Protein AF-A0A4R1W7J1-F1 (afdb_monomer_lite)

Radius of gyration: 19.04 Å; chains: 1; bounding box: 41×44×56 Å

pLDDT: mean 85.17, std 14.75, range [28.42, 97.88]

Secondary structure (DSSP, 8-state):
-------BTT----TT-TT-SS-TTSS-SEEESSHHHHHHT-EEE-HHHHHHHHHTTSPSEEEE-----GGGGGTEEEEEEEETTS-EEEEEEE-S-TTSTT---EEEEEE--TT--EEEEEEEEE--TTGGG---GGGEEETTBEE-TTS-EES---PEEEE-BTTEEEEEE-TT-EEEEEEE-

Structure (mmCIF, N/CA/C/O backbone):
data_AF-A0A4R1W7J1-F1
#
_entry.id   AF-A0A4R1W7J1-F1
#
loop_
_atom_site.group_PDB
_atom_site.id
_atom_site.type_symbol
_atom_site.label_atom_id
_atom_site.label_alt_id
_atom_site.label_comp_id
_atom_site.label_asym_id
_atom_site.label_entity_id
_atom_site.label_seq_id
_atom_site.pdbx_PDB_ins_code
_atom_site.Cartn_x
_atom_site.Cartn_y
_atom_site.Cartn_z
_atom_site.occupancy
_atom_site.B_iso_or_equiv
_atom_site.auth_seq_id
_atom_site.auth_comp_id
_atom_site.auth_asym_id
_atom_site.auth_atom_id
_atom_site.pdbx_PDB_model_num
ATOM 1 N N . MET A 1 1 ? 9.591 -24.944 -33.236 1.00 33.12 1 MET A N 1
ATOM 2 C CA . MET A 1 1 ? 10.006 -24.845 -31.822 1.00 33.12 1 MET A CA 1
ATOM 3 C C . MET A 1 1 ? 9.828 -23.388 -31.426 1.00 33.12 1 MET A C 1
ATOM 5 O O . MET A 1 1 ? 10.540 -22.550 -31.957 1.00 33.12 1 MET A O 1
ATOM 9 N N . VAL A 1 2 ? 8.791 -23.061 -30.651 1.00 28.42 2 VAL A N 1
ATOM 10 C CA . VAL A 1 2 ? 8.511 -21.673 -30.246 1.00 28.42 2 VAL A CA 1
ATOM 11 C C . VAL A 1 2 ? 9.309 -21.419 -28.974 1.00 28.42 2 VAL A C 1
ATOM 13 O O . VAL A 1 2 ? 8.970 -21.952 -27.922 1.00 28.42 2 VAL A O 1
ATOM 16 N N . ALA A 1 3 ? 10.410 -20.681 -29.089 1.00 37.97 3 ALA A N 1
ATOM 17 C CA . ALA A 1 3 ? 11.140 -20.209 -27.923 1.00 37.97 3 ALA A CA 1
ATOM 18 C C . ALA A 1 3 ? 10.264 -19.167 -27.219 1.00 37.97 3 ALA A C 1
ATOM 20 O O . ALA A 1 3 ? 9.955 -18.123 -27.796 1.00 37.97 3 ALA A O 1
ATOM 21 N N . ALA A 1 4 ? 9.816 -19.471 -26.003 1.00 38.12 4 ALA A N 1
ATOM 22 C CA . ALA A 1 4 ? 9.136 -18.499 -25.165 1.00 38.12 4 ALA A CA 1
ATOM 23 C C . ALA A 1 4 ? 10.149 -17.406 -24.797 1.00 38.12 4 ALA A C 1
ATOM 25 O O . ALA A 1 4 ? 11.046 -17.632 -23.990 1.00 38.12 4 ALA A O 1
ATOM 26 N N . ARG A 1 5 ? 10.042 -16.238 -25.435 1.00 44.94 5 ARG A N 1
ATOM 27 C CA . ARG A 1 5 ? 10.722 -15.023 -24.982 1.00 44.94 5 ARG A CA 1
ATOM 28 C C . ARG A 1 5 ? 9.901 -14.461 -23.826 1.00 44.94 5 ARG A C 1
ATOM 30 O O . ARG A 1 5 ? 8.733 -14.125 -24.001 1.00 44.94 5 ARG A O 1
ATOM 37 N N . THR A 1 6 ? 10.470 -14.471 -22.631 1.00 51.00 6 THR A N 1
ATOM 38 C CA . THR A 1 6 ? 9.838 -13.995 -21.390 1.00 51.00 6 THR A CA 1
ATOM 39 C C . THR A 1 6 ? 10.173 -12.516 -21.160 1.00 51.00 6 THR A C 1
ATOM 41 O O . THR A 1 6 ? 11.067 -11.978 -21.805 1.00 51.00 6 THR A O 1
ATOM 44 N N . ALA A 1 7 ? 9.409 -11.832 -20.304 1.00 58.56 7 ALA A N 1
ATOM 45 C CA . ALA A 1 7 ? 9.358 -10.369 -20.242 1.00 58.56 7 ALA A CA 1
ATOM 46 C C . ALA A 1 7 ? 10.660 -9.709 -19.737 1.00 58.56 7 ALA A C 1
ATOM 48 O O . ALA A 1 7 ? 11.022 -9.823 -18.563 1.00 58.56 7 ALA A O 1
ATOM 49 N N . ILE A 1 8 ? 11.320 -8.971 -20.630 1.00 67.94 8 ILE A N 1
ATOM 50 C CA . ILE A 1 8 ? 12.355 -7.985 -20.305 1.00 67.94 8 ILE A CA 1
ATOM 51 C C . ILE A 1 8 ? 11.660 -6.706 -19.810 1.00 67.94 8 ILE A C 1
ATOM 53 O O . ILE A 1 8 ? 10.653 -6.287 -20.389 1.00 67.94 8 ILE A O 1
ATOM 57 N N . CYS A 1 9 ? 12.161 -6.094 -18.735 1.00 68.44 9 CYS A N 1
ATOM 58 C CA . CYS A 1 9 ? 11.608 -4.872 -18.158 1.00 68.44 9 CYS A CA 1
ATOM 59 C C . CYS A 1 9 ? 11.551 -3.770 -19.227 1.00 68.44 9 CYS A C 1
ATOM 61 O O . CYS A 1 9 ? 12.561 -3.438 -19.840 1.00 68.44 9 CYS A O 1
ATOM 63 N N . GLY A 1 10 ? 10.367 -3.207 -19.465 1.00 59.59 10 GLY A N 1
ATOM 64 C CA . GLY A 1 10 ? 10.199 -2.114 -20.423 1.00 59.59 10 GLY A CA 1
ATOM 65 C C . GLY A 1 10 ? 10.208 -2.503 -21.909 1.00 59.59 10 GL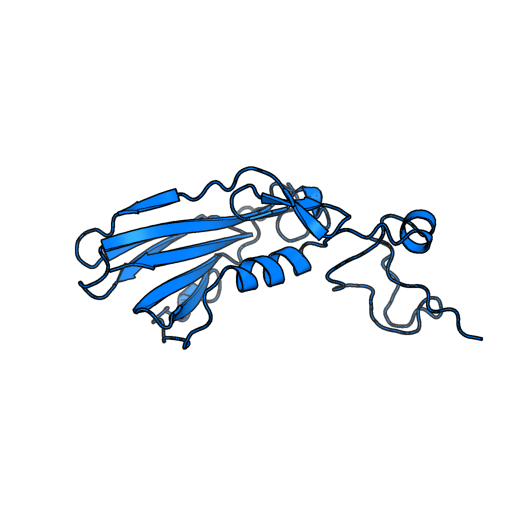Y A C 1
ATOM 66 O O . GLY A 1 10 ? 10.020 -1.616 -22.741 1.00 59.59 10 GLY A O 1
ATOM 67 N N . ASP A 1 11 ? 10.359 -3.785 -22.286 1.00 63.09 11 ASP A N 1
ATOM 68 C CA . ASP A 1 11 ? 10.141 -4.208 -23.684 1.00 63.09 11 ASP A CA 1
ATOM 69 C C . ASP A 1 11 ? 8.642 -4.359 -23.976 1.00 63.09 11 ASP A C 1
ATOM 71 O O . ASP A 1 11 ? 8.064 -5.450 -24.073 1.00 63.09 11 ASP A O 1
ATOM 75 N N . PHE A 1 12 ? 7.996 -3.201 -24.086 1.00 59.44 12 PHE A N 1
ATOM 76 C CA . PHE A 1 12 ? 6.589 -3.076 -24.414 1.00 59.44 12 PHE A CA 1
ATOM 77 C C . PHE A 1 12 ? 6.383 -3.364 -25.898 1.00 59.44 12 PHE A C 1
ATOM 79 O O . PHE A 1 12 ? 6.679 -2.553 -26.776 1.00 59.44 12 PHE A O 1
ATOM 86 N N . LYS A 1 13 ? 5.835 -4.538 -26.187 1.00 56.53 13 LYS A N 1
ATOM 87 C CA . LYS A 1 13 ? 5.392 -4.905 -27.530 1.00 56.53 13 LYS A CA 1
ATOM 88 C C . LYS A 1 13 ? 3.864 -5.006 -27.559 1.00 56.53 13 LYS A C 1
ATOM 90 O O . LYS A 1 13 ? 3.299 -5.561 -26.608 1.00 56.53 13 LYS A O 1
ATOM 95 N N . PRO A 1 14 ? 3.211 -4.561 -28.651 1.00 55.75 14 PRO A N 1
ATOM 96 C CA . PRO A 1 14 ? 1.771 -4.701 -28.853 1.00 55.75 14 PRO A CA 1
ATOM 97 C C . PRO A 1 14 ? 1.254 -6.112 -28.547 1.00 55.75 14 PRO A C 1
ATOM 99 O O . PRO A 1 14 ? 1.976 -7.101 -28.718 1.00 55.75 14 PRO A O 1
ATOM 102 N N . ARG A 1 15 ? -0.001 -6.216 -28.089 1.00 54.97 15 ARG A N 1
ATOM 103 C CA . ARG A 1 15 ? -0.645 -7.487 -27.692 1.00 54.97 15 ARG A CA 1
ATOM 104 C C . ARG A 1 15 ? -0.592 -8.559 -28.788 1.00 54.97 15 ARG A C 1
ATOM 106 O O . ARG A 1 15 ? -0.547 -9.742 -28.479 1.00 54.97 15 ARG A O 1
ATOM 113 N N . ASP A 1 16 ? -0.612 -8.133 -30.038 1.00 65.06 16 ASP A N 1
ATOM 114 C CA . ASP A 1 16 ? -0.585 -8.931 -31.261 1.00 65.06 16 ASP A CA 1
ATOM 115 C C . ASP A 1 16 ? 0.826 -9.126 -31.841 1.00 65.06 16 ASP A C 1
ATOM 117 O O . ASP A 1 16 ? 0.979 -9.753 -32.887 1.00 65.06 16 ASP A O 1
ATOM 121 N N . SER A 1 17 ? 1.872 -8.623 -31.174 1.00 62.47 17 SER A N 1
ATOM 122 C CA . SER A 1 17 ? 3.245 -8.775 -31.656 1.00 62.47 17 SER A CA 1
ATOM 123 C C . SER A 1 17 ? 3.634 -10.259 -31.738 1.00 62.47 17 SER A C 1
ATOM 125 O O . SER A 1 17 ? 3.605 -10.955 -30.713 1.00 62.47 17 SER A O 1
ATOM 127 N N . PRO A 1 18 ? 4.091 -10.729 -32.917 1.00 66.94 18 PRO A N 1
ATOM 128 C CA . PRO A 1 18 ? 4.502 -12.116 -33.128 1.00 66.94 18 PRO A CA 1
ATOM 129 C C . PRO A 1 18 ? 5.742 -12.496 -32.304 1.00 66.94 18 PRO A C 1
ATOM 131 O O . PRO A 1 18 ? 6.015 -13.680 -32.116 1.00 66.94 18 PRO A O 1
ATOM 134 N N . ASP A 1 19 ? 6.469 -11.507 -31.775 1.00 58.50 19 ASP A N 1
ATOM 135 C CA . ASP A 1 19 ? 7.707 -11.710 -31.022 1.00 58.50 19 ASP A CA 1
ATOM 136 C C . ASP A 1 19 ? 7.471 -12.290 -29.620 1.00 58.50 19 ASP A C 1
ATOM 138 O O . ASP A 1 19 ? 8.406 -12.799 -29.005 1.00 58.50 19 ASP A O 1
ATOM 142 N N . TYR A 1 20 ? 6.244 -12.206 -29.085 1.00 59.66 20 TYR A N 1
ATOM 143 C CA . TYR A 1 20 ? 5.880 -12.885 -27.838 1.00 59.66 20 TYR A CA 1
ATOM 144 C C . TYR A 1 20 ? 4.406 -13.341 -27.861 1.00 59.66 20 TYR A C 1
ATOM 146 O O . TYR A 1 20 ? 3.496 -12.533 -27.673 1.00 59.66 20 TYR A O 1
ATOM 154 N N . PRO A 1 21 ? 4.159 -14.647 -28.042 1.00 49.62 21 PRO A N 1
ATOM 155 C CA . PRO A 1 21 ? 2.819 -15.200 -28.232 1.00 49.62 21 PRO A CA 1
ATOM 156 C C . PRO A 1 21 ? 1.989 -15.342 -26.941 1.00 49.62 21 PRO A C 1
ATOM 158 O O . PRO A 1 21 ? 0.865 -15.835 -27.001 1.00 49.62 21 PRO A O 1
ATOM 161 N N . ILE A 1 22 ? 2.510 -14.944 -25.770 1.00 45.62 22 ILE A N 1
ATOM 162 C CA . ILE A 1 22 ? 1.815 -15.066 -24.477 1.00 45.62 22 ILE A CA 1
ATOM 163 C C . ILE A 1 22 ? 2.052 -13.799 -23.636 1.00 45.62 22 ILE A C 1
ATOM 165 O O . ILE A 1 22 ? 3.167 -13.293 -23.525 1.00 45.62 22 ILE A O 1
ATOM 169 N N . SER A 1 23 ? 0.965 -13.284 -23.068 1.00 43.84 23 SER A N 1
ATOM 170 C CA . SER A 1 23 ? 0.699 -11.949 -22.513 1.00 43.84 23 SER A CA 1
ATOM 171 C C . SER A 1 23 ? 1.483 -11.514 -21.257 1.00 43.84 23 SER A C 1
ATOM 173 O O . SER A 1 23 ? 0.933 -10.812 -20.411 1.00 43.84 23 SER A O 1
ATOM 175 N N . TYR A 1 24 ? 2.758 -11.870 -21.106 1.00 48.84 24 TYR A N 1
ATOM 176 C CA . TYR A 1 24 ? 3.552 -11.529 -19.909 1.00 48.84 24 TYR A CA 1
ATOM 177 C C . TYR A 1 24 ? 3.991 -10.051 -19.815 1.00 48.84 24 TYR A C 1
ATOM 179 O O . TYR A 1 24 ? 4.732 -9.688 -18.907 1.00 48.84 24 TYR A O 1
ATOM 187 N N . ARG A 1 25 ? 3.567 -9.182 -20.741 1.00 50.66 25 ARG A N 1
ATOM 188 C CA . ARG A 1 25 ? 4.320 -7.958 -21.066 1.00 50.66 25 ARG A CA 1
ATOM 189 C C . ARG A 1 25 ? 3.969 -6.672 -20.317 1.00 50.66 25 ARG A C 1
ATOM 191 O O . ARG A 1 25 ? 4.745 -5.733 -20.393 1.00 50.66 25 ARG A O 1
ATOM 198 N N . TYR A 1 26 ? 2.841 -6.603 -19.616 1.00 55.56 26 TYR A N 1
ATOM 199 C CA . TYR A 1 26 ? 2.413 -5.343 -18.980 1.00 55.56 26 TYR A CA 1
ATOM 200 C C . TYR A 1 26 ? 2.273 -5.430 -17.457 1.00 55.56 26 TYR A C 1
ATOM 202 O O . TYR A 1 26 ? 2.386 -4.420 -16.776 1.00 55.56 26 TYR A O 1
ATOM 210 N N . TYR A 1 27 ? 2.070 -6.636 -16.920 1.00 66.88 27 TYR A N 1
ATOM 211 C CA . TYR A 1 27 ? 1.720 -6.855 -15.512 1.00 66.88 27 TYR A CA 1
ATOM 212 C C . TYR A 1 27 ? 2.448 -8.071 -14.922 1.00 66.88 27 TYR A C 1
ATOM 214 O O . TYR A 1 27 ? 1.914 -8.782 -14.076 1.00 66.88 27 TYR A O 1
ATOM 222 N N . GLY A 1 28 ? 3.655 -8.376 -15.404 1.00 76.19 28 GLY A N 1
ATOM 223 C CA . GLY A 1 28 ? 4.497 -9.376 -14.751 1.00 76.19 28 GLY A CA 1
ATOM 224 C C . GLY A 1 28 ? 4.934 -8.855 -13.385 1.00 76.19 28 GLY A C 1
ATOM 225 O O . GLY A 1 28 ? 5.438 -7.741 -13.302 1.00 76.19 28 GLY A O 1
ATOM 226 N N . ALA A 1 29 ? 4.762 -9.637 -12.317 1.00 83.19 29 ALA A N 1
ATOM 227 C CA . ALA A 1 29 ? 5.273 -9.272 -10.991 1.00 83.19 29 ALA A CA 1
ATOM 228 C C . ALA A 1 29 ? 6.816 -9.213 -10.965 1.00 83.19 29 ALA A C 1
ATOM 230 O O . ALA A 1 29 ? 7.409 -8.499 -10.164 1.00 83.19 29 ALA A O 1
ATOM 231 N N . PHE A 1 30 ? 7.469 -9.928 -11.880 1.00 83.75 30 PHE A N 1
ATOM 232 C CA . PHE A 1 30 ? 8.915 -9.923 -12.038 1.00 83.75 30 PHE A CA 1
ATOM 233 C C . PHE A 1 30 ? 9.295 -9.762 -13.509 1.00 83.75 30 PHE A C 1
ATOM 235 O O . PHE A 1 30 ? 8.575 -10.246 -14.387 1.00 83.75 30 PHE A O 1
ATOM 242 N N . CYS A 1 31 ? 10.433 -9.126 -13.770 1.00 80.56 31 CYS A N 1
ATOM 243 C CA . CYS A 1 31 ? 11.037 -9.010 -15.099 1.00 80.56 31 CYS A CA 1
ATOM 244 C C . CYS A 1 31 ? 12.566 -9.050 -15.003 1.00 80.56 31 CYS A C 1
ATOM 246 O O . CYS A 1 31 ? 13.124 -8.809 -13.937 1.00 80.56 31 CYS A O 1
ATOM 248 N N . ALA A 1 32 ? 13.247 -9.372 -16.101 1.00 79.62 32 ALA A N 1
ATOM 249 C CA . ALA A 1 32 ? 14.705 -9.247 -16.200 1.00 79.62 32 ALA A CA 1
ATOM 250 C C . ALA A 1 32 ? 15.077 -7.913 -16.860 1.00 79.62 32 ALA A C 1
ATOM 252 O O . ALA A 1 32 ? 14.352 -7.459 -17.740 1.00 79.62 32 ALA A O 1
ATOM 253 N N . ALA A 1 33 ? 16.207 -7.301 -16.497 1.00 77.19 33 ALA A N 1
ATOM 254 C CA . ALA A 1 33 ? 16.635 -6.035 -17.109 1.00 77.19 33 ALA A CA 1
ATOM 255 C C . ALA A 1 33 ? 16.937 -6.167 -18.616 1.00 77.19 33 ALA A C 1
ATOM 257 O O . ALA A 1 33 ? 16.663 -5.254 -19.390 1.00 77.19 33 ALA A O 1
ATOM 258 N N . ASP A 1 34 ? 17.471 -7.316 -19.030 1.00 76.94 34 ASP A N 1
ATOM 259 C CA . ASP A 1 34 ? 17.757 -7.674 -20.416 1.00 76.94 34 ASP A CA 1
ATOM 260 C C . ASP A 1 34 ? 17.736 -9.206 -20.602 1.00 76.94 34 ASP A C 1
ATOM 262 O O . ASP A 1 34 ? 17.474 -9.968 -19.665 1.00 76.94 34 ASP A O 1
ATOM 266 N N . GLN A 1 35 ? 18.006 -9.672 -21.826 1.00 77.88 35 GLN A N 1
ATOM 267 C CA . GLN A 1 35 ? 18.040 -11.102 -22.146 1.00 77.88 35 GLN A CA 1
ATOM 268 C C . GLN A 1 35 ? 19.167 -11.846 -21.408 1.00 77.88 35 GLN A C 1
ATOM 270 O O . GLN A 1 35 ? 18.982 -12.995 -21.023 1.00 77.88 35 GLN A O 1
ATOM 275 N N . ALA A 1 36 ? 20.321 -11.214 -21.181 1.00 82.31 36 ALA A N 1
ATOM 276 C CA . ALA A 1 36 ? 21.446 -11.865 -20.514 1.00 82.31 36 ALA A CA 1
ATOM 277 C C . ALA A 1 36 ? 21.175 -12.069 -19.014 1.00 82.31 36 ALA A C 1
ATOM 279 O O . ALA A 1 36 ? 21.542 -13.106 -18.459 1.00 82.31 36 ALA A O 1
ATOM 280 N N . ALA A 1 37 ? 20.517 -11.105 -18.365 1.00 78.69 37 ALA A N 1
ATOM 281 C CA . ALA A 1 37 ? 19.990 -11.230 -17.010 1.00 78.69 37 ALA A CA 1
ATOM 282 C C . ALA A 1 37 ? 18.907 -12.316 -16.950 1.00 78.69 37 ALA A C 1
ATOM 284 O O . ALA A 1 37 ? 18.927 -13.164 -16.059 1.00 78.69 37 ALA A O 1
ATOM 285 N N . PHE A 1 38 ? 18.014 -12.359 -17.944 1.00 77.56 38 PHE A N 1
ATOM 286 C CA . PHE A 1 38 ? 16.996 -13.404 -18.038 1.00 77.56 38 PHE A CA 1
ATOM 287 C C . PHE A 1 38 ? 17.612 -14.807 -18.120 1.00 77.56 38 PHE A C 1
ATOM 289 O O . PHE A 1 38 ? 17.226 -15.688 -17.354 1.00 77.56 38 PHE A O 1
ATOM 296 N N . ASP A 1 39 ? 18.598 -15.003 -18.997 1.00 80.44 39 ASP A N 1
ATOM 297 C CA . ASP A 1 39 ? 19.262 -16.296 -19.197 1.00 80.44 39 ASP A CA 1
ATOM 298 C C . ASP A 1 39 ? 19.981 -16.787 -17.923 1.00 80.44 39 ASP A C 1
ATOM 300 O O . ASP A 1 39 ? 20.173 -17.989 -17.738 1.00 80.44 39 ASP A O 1
ATOM 304 N N . LYS A 1 40 ? 20.346 -15.865 -17.021 1.00 83.75 40 LYS A N 1
ATOM 305 C CA . LYS A 1 40 ? 20.925 -16.155 -15.698 1.00 83.75 40 LYS A CA 1
ATOM 306 C C . LYS A 1 40 ? 19.889 -16.311 -14.581 1.00 83.75 40 LYS A C 1
ATOM 308 O O . LYS A 1 40 ? 20.248 -16.751 -13.493 1.00 83.75 40 LYS A O 1
ATOM 313 N N . GLY A 1 41 ? 18.623 -15.975 -14.833 1.00 77.12 41 GLY A N 1
ATOM 314 C CA . GLY A 1 41 ? 17.574 -15.926 -13.812 1.00 77.12 41 GLY A CA 1
ATOM 315 C C . GLY A 1 41 ? 17.636 -14.691 -12.906 1.00 77.12 41 GLY A C 1
ATOM 316 O O . GLY A 1 41 ? 16.997 -14.682 -11.854 1.00 77.12 41 GLY A O 1
ATOM 317 N N . ASP A 1 42 ? 18.367 -13.649 -13.309 1.00 82.44 42 ASP A N 1
ATOM 318 C CA . ASP A 1 42 ? 18.489 -12.376 -12.593 1.00 82.44 42 ASP A CA 1
ATOM 319 C C . ASP A 1 42 ? 17.230 -11.523 -12.830 1.00 82.44 42 ASP A C 1
ATOM 321 O O . ASP A 1 42 ? 17.205 -10.577 -13.622 1.00 82.44 42 ASP A O 1
ATOM 325 N N . LEU A 1 43 ? 16.138 -11.913 -12.174 1.00 81.81 43 LEU A N 1
ATOM 326 C CA . LEU A 1 43 ? 14.859 -11.206 -12.221 1.00 81.81 43 LEU A CA 1
ATOM 327 C C . LEU A 1 43 ? 14.851 -10.030 -11.243 1.00 81.81 43 LEU A C 1
ATOM 329 O O . LEU A 1 43 ? 15.737 -9.882 -10.423 1.00 81.81 43 LEU A O 1
ATOM 333 N N . SER A 1 44 ? 13.869 -9.147 -11.329 1.00 82.69 44 SER A N 1
ATOM 334 C CA . SER A 1 44 ? 13.649 -8.033 -10.406 1.00 82.69 44 SER A CA 1
ATOM 335 C C . SER A 1 44 ? 12.158 -7.806 -10.241 1.00 82.69 44 SER A C 1
ATOM 337 O O . SER A 1 44 ? 11.379 -8.066 -11.160 1.00 82.69 44 SER A O 1
ATOM 339 N N . ALA A 1 45 ? 11.750 -7.363 -9.054 1.00 87.56 45 ALA A N 1
ATOM 340 C CA . ALA A 1 45 ? 10.360 -7.030 -8.780 1.00 87.56 45 ALA A CA 1
ATOM 341 C C . ALA A 1 45 ? 9.911 -5.833 -9.627 1.00 87.56 45 ALA A C 1
ATOM 343 O O . ALA A 1 45 ? 10.656 -4.871 -9.786 1.00 87.56 45 ALA A O 1
ATOM 344 N N . THR A 1 46 ? 8.680 -5.878 -10.130 1.00 86.06 46 THR A N 1
ATOM 345 C CA . THR A 1 46 ? 7.990 -4.723 -10.726 1.00 86.06 46 THR A CA 1
ATOM 346 C C . THR A 1 46 ? 7.089 -4.051 -9.683 1.00 86.06 46 THR A C 1
ATOM 348 O O . THR A 1 46 ? 6.838 -4.653 -8.630 1.00 86.06 46 THR A O 1
ATOM 351 N N . PRO A 1 47 ? 6.524 -2.853 -9.947 1.00 87.19 47 PRO A N 1
ATOM 352 C CA . PRO A 1 47 ? 5.596 -2.210 -9.012 1.00 87.19 47 PRO A CA 1
ATOM 353 C C . PRO A 1 47 ? 4.422 -3.112 -8.590 1.00 87.19 47 PRO A C 1
ATOM 355 O O . PRO A 1 47 ? 4.012 -3.096 -7.430 1.00 87.19 47 PRO A O 1
ATOM 358 N N . LEU A 1 48 ? 3.937 -3.987 -9.483 1.00 87.44 48 LEU A N 1
ATOM 359 C CA . LEU A 1 48 ? 2.869 -4.937 -9.157 1.00 87.44 48 LEU A CA 1
ATOM 360 C C . LEU A 1 48 ? 3.255 -5.897 -8.020 1.00 87.44 48 LEU A C 1
ATOM 362 O O . LEU A 1 48 ? 2.420 -6.211 -7.168 1.00 87.44 48 LEU A O 1
ATOM 366 N N . TYR A 1 49 ? 4.505 -6.370 -7.986 1.00 90.31 49 TYR A N 1
ATOM 367 C CA . TYR A 1 49 ? 4.945 -7.277 -6.927 1.00 90.31 49 TYR A CA 1
ATOM 368 C C . TYR A 1 49 ? 4.889 -6.624 -5.554 1.00 90.31 49 TYR A C 1
ATOM 370 O O . TYR A 1 49 ? 4.523 -7.290 -4.592 1.00 90.31 49 TYR A O 1
ATOM 378 N N . TYR A 1 50 ? 5.185 -5.328 -5.456 1.00 93.00 50 TYR A N 1
ATOM 379 C CA . TYR A 1 50 ? 5.094 -4.615 -4.187 1.00 93.00 50 TYR A CA 1
ATOM 380 C C . TYR A 1 50 ? 3.662 -4.567 -3.650 1.00 93.00 50 TYR A C 1
ATOM 382 O O . TYR A 1 50 ? 3.475 -4.739 -2.450 1.00 93.00 50 TYR A O 1
ATOM 390 N N . GLY A 1 51 ? 2.647 -4.448 -4.515 1.00 92.81 51 GLY A N 1
ATOM 391 C CA . GLY A 1 51 ? 1.243 -4.575 -4.104 1.00 92.81 51 GLY A CA 1
ATOM 392 C C . GLY A 1 51 ? 0.913 -5.967 -3.548 1.00 92.81 51 GLY A C 1
ATOM 393 O O . GLY A 1 51 ? 0.329 -6.093 -2.471 1.00 92.81 51 GLY A O 1
ATOM 394 N N . ILE A 1 52 ? 1.356 -7.029 -4.232 1.00 92.81 52 ILE A N 1
ATOM 395 C CA . ILE A 1 52 ? 1.194 -8.423 -3.766 1.00 92.81 52 ILE A CA 1
ATOM 396 C C . ILE A 1 52 ? 1.938 -8.648 -2.444 1.00 92.81 52 ILE A C 1
ATOM 398 O O . ILE A 1 52 ? 1.457 -9.336 -1.540 1.00 92.81 52 ILE A O 1
ATOM 402 N N . TRP A 1 53 ? 3.137 -8.090 -2.331 1.00 92.62 53 TRP A N 1
ATOM 403 C CA . TRP A 1 53 ? 3.991 -8.250 -1.170 1.00 92.62 53 TRP A CA 1
ATOM 404 C C . TRP A 1 53 ? 3.475 -7.474 0.047 1.00 92.62 53 TRP A C 1
ATOM 406 O O . TRP A 1 53 ? 3.494 -8.026 1.149 1.00 92.62 53 TRP A O 1
ATOM 416 N N . ALA A 1 54 ? 2.934 -6.269 -0.152 1.00 94.69 54 ALA A N 1
ATOM 417 C CA . ALA A 1 54 ? 2.210 -5.518 0.869 1.00 94.69 54 ALA A CA 1
ATOM 418 C C . ALA A 1 54 ? 0.998 -6.311 1.367 1.00 94.69 54 ALA A C 1
ATOM 420 O O . ALA A 1 54 ? 0.867 -6.528 2.567 1.00 94.69 54 ALA A O 1
ATOM 421 N N . PHE A 1 55 ? 0.184 -6.866 0.460 1.00 94.38 55 PHE A N 1
ATOM 422 C CA . PHE A 1 55 ? -0.930 -7.741 0.842 1.00 94.38 55 PHE A CA 1
ATOM 423 C C . PHE A 1 55 ? -0.473 -8.943 1.686 1.00 94.38 55 PHE A C 1
ATOM 425 O O . PHE A 1 55 ? -1.136 -9.312 2.650 1.00 94.38 55 PHE A O 1
ATOM 432 N N . ARG A 1 56 ? 0.701 -9.519 1.393 1.00 93.12 56 ARG A N 1
ATOM 433 C CA . ARG A 1 56 ? 1.290 -10.599 2.206 1.00 93.12 56 ARG A CA 1
ATOM 434 C C . ARG A 1 56 ? 1.744 -10.182 3.607 1.00 93.12 56 ARG A C 1
ATOM 436 O O . ARG A 1 56 ? 2.004 -11.074 4.409 1.00 93.12 56 ARG A O 1
ATOM 443 N N . GLN A 1 57 ? 1.863 -8.887 3.897 1.00 91.56 57 GLN A N 1
ATOM 444 C CA . GLN A 1 57 ? 2.146 -8.410 5.255 1.00 91.56 57 GLN A CA 1
ATOM 445 C C . GLN A 1 57 ? 0.893 -8.377 6.138 1.00 91.56 57 GLN A C 1
ATOM 447 O O . GLN A 1 57 ? 1.015 -8.236 7.352 1.00 91.56 57 GLN A O 1
ATOM 452 N N . ILE A 1 58 ? -0.297 -8.495 5.546 1.00 93.56 58 ILE A N 1
ATOM 453 C CA . ILE A 1 58 ? -1.570 -8.486 6.264 1.00 93.56 58 ILE A CA 1
ATOM 454 C C . ILE A 1 58 ? -1.824 -9.885 6.828 1.00 93.56 58 ILE A C 1
ATOM 456 O O . ILE A 1 58 ? -1.678 -10.889 6.122 1.00 93.56 58 ILE A O 1
ATOM 460 N N . GLU A 1 59 ? -2.209 -9.963 8.101 1.00 92.69 59 GLU A N 1
ATOM 461 C CA . GLU A 1 59 ? -2.590 -11.236 8.706 1.00 92.69 59 GLU A CA 1
ATOM 462 C C . GLU A 1 59 ? -3.803 -11.832 7.980 1.00 92.69 59 GLU A C 1
ATOM 464 O O . GLU A 1 59 ? -4.747 -11.137 7.603 1.00 92.69 59 GLU A O 1
ATOM 469 N N . GLN A 1 60 ? -3.796 -13.151 7.785 1.00 94.50 60 GLN A N 1
ATOM 470 C CA . GLN A 1 60 ? -4.962 -13.833 7.240 1.00 94.50 60 GLN A CA 1
ATOM 471 C C . GLN A 1 60 ? -6.136 -13.730 8.209 1.00 94.50 60 GLN A C 1
ATOM 473 O O . GLN A 1 60 ? -6.044 -14.135 9.368 1.00 94.50 60 GLN A O 1
ATOM 478 N N . GLY A 1 61 ? -7.272 -13.282 7.694 1.00 96.00 61 GLY A N 1
ATOM 479 C CA . GLY A 1 61 ? -8.424 -12.982 8.519 1.00 96.00 61 GLY A CA 1
ATOM 480 C C . GLY A 1 61 ? -9.719 -12.923 7.729 1.00 96.00 61 GLY A C 1
ATOM 481 O O . GLY A 1 61 ? -9.824 -13.433 6.610 1.00 96.00 61 GLY A O 1
ATOM 482 N N . ARG A 1 62 ? -10.717 -12.296 8.339 1.00 96.94 62 ARG A N 1
ATOM 483 C CA . ARG A 1 62 ? -12.022 -12.032 7.736 1.00 96.94 62 ARG A CA 1
ATOM 484 C C . ARG A 1 62 ? -12.079 -10.573 7.298 1.00 96.94 62 ARG A C 1
ATOM 486 O O . ARG A 1 62 ? -11.710 -9.696 8.071 1.00 96.94 62 ARG A O 1
ATOM 493 N N . PHE A 1 63 ? -12.590 -10.310 6.097 1.00 97.38 63 PHE A N 1
ATOM 494 C CA . PHE A 1 63 ? -12.907 -8.939 5.704 1.00 97.38 63 PHE A CA 1
ATOM 495 C C . PHE A 1 63 ? -14.000 -8.361 6.607 1.00 97.38 63 PHE A C 1
ATOM 497 O O . PHE A 1 63 ? -15.002 -9.025 6.888 1.00 97.38 63 PHE A O 1
ATOM 504 N N . VAL A 1 64 ? -13.797 -7.131 7.061 1.00 95.75 64 VAL A N 1
ATOM 505 C CA . VAL A 1 64 ? -14.805 -6.361 7.788 1.00 95.75 64 VAL A CA 1
ATOM 506 C C . VAL A 1 64 ? -15.270 -5.204 6.923 1.00 95.75 64 VAL A C 1
ATOM 508 O O . VAL A 1 64 ? -14.483 -4.634 6.164 1.00 95.75 64 VAL A O 1
ATOM 511 N N . ASP A 1 65 ? -16.550 -4.877 7.042 1.00 94.19 65 ASP A N 1
ATOM 512 C CA . ASP A 1 65 ? -17.128 -3.760 6.315 1.00 94.19 65 ASP A CA 1
ATOM 513 C C . ASP A 1 65 ? -16.587 -2.445 6.878 1.00 94.19 65 ASP A C 1
ATOM 515 O O . ASP A 1 65 ? -16.467 -2.268 8.094 1.00 94.19 65 ASP A O 1
ATOM 519 N N . LEU A 1 66 ? -16.260 -1.528 5.974 1.00 92.44 66 LEU A N 1
ATOM 520 C CA . LEU A 1 66 ? -15.910 -0.153 6.288 1.00 92.44 66 LEU A CA 1
ATOM 521 C C . LEU A 1 66 ? -16.940 0.748 5.619 1.00 92.44 66 LEU A C 1
ATOM 523 O O . LEU A 1 66 ? -17.244 0.568 4.440 1.00 92.44 66 LEU A O 1
ATOM 527 N N . ASP A 1 67 ? -17.464 1.705 6.376 1.00 91.94 67 ASP A N 1
ATOM 528 C CA . ASP A 1 67 ? -18.362 2.720 5.841 1.00 91.94 67 ASP A CA 1
ATOM 529 C C . ASP A 1 67 ? -17.520 3.871 5.281 1.00 91.94 67 ASP A C 1
ATOM 531 O O . ASP A 1 67 ? -16.907 4.635 6.029 1.00 91.94 67 ASP A O 1
ATOM 535 N N . LEU A 1 68 ? -17.425 3.934 3.954 1.00 90.00 68 LEU A N 1
ATOM 536 C CA . LEU A 1 68 ? -16.750 4.998 3.222 1.00 90.00 68 LEU A CA 1
ATOM 537 C C . LEU A 1 68 ? -17.775 5.632 2.276 1.00 90.00 68 LEU A C 1
ATOM 539 O O . LEU A 1 68 ? -18.311 4.914 1.429 1.00 90.00 68 LEU A O 1
ATOM 543 N N . PRO A 1 69 ? -18.044 6.947 2.372 1.00 91.25 69 PRO A N 1
ATOM 544 C CA . PRO A 1 69 ? -19.006 7.595 1.493 1.00 91.25 69 PRO A CA 1
ATOM 545 C C . PRO A 1 69 ? -18.637 7.427 0.016 1.00 91.25 69 PRO A C 1
ATOM 547 O O . PRO A 1 69 ? -17.478 7.602 -0.365 1.00 91.25 69 PRO A O 1
ATOM 550 N N . ASP A 1 70 ? -19.637 7.183 -0.834 1.00 91.44 70 ASP A N 1
ATOM 551 C CA . ASP A 1 70 ? -19.443 7.017 -2.283 1.00 91.44 70 ASP A CA 1
ATOM 552 C C . ASP A 1 70 ? -18.727 8.212 -2.935 1.00 91.44 70 ASP A C 1
ATOM 554 O O . ASP A 1 70 ? -18.017 8.055 -3.929 1.00 91.44 70 ASP A O 1
ATOM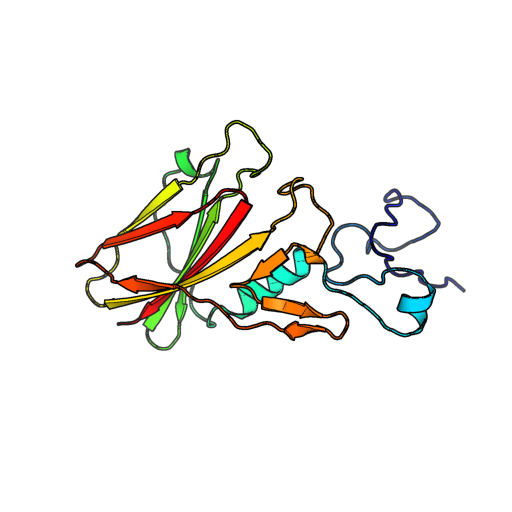 558 N N . THR A 1 71 ? -18.874 9.410 -2.358 1.00 92.69 71 THR A N 1
ATOM 559 C CA . THR A 1 71 ? -18.193 10.632 -2.808 1.00 92.69 71 THR A CA 1
ATOM 560 C C . THR A 1 71 ? -16.670 10.538 -2.716 1.00 92.69 71 THR A C 1
ATOM 562 O O . THR A 1 71 ? -15.979 11.169 -3.514 1.00 92.69 71 THR A O 1
ATOM 565 N N . GLU A 1 72 ? -16.142 9.715 -1.809 1.00 91.31 72 GLU A N 1
ATOM 566 C CA . GLU A 1 72 ? -14.701 9.529 -1.606 1.00 91.31 72 GLU A CA 1
ATOM 567 C C . GLU A 1 72 ? -14.110 8.443 -2.513 1.00 91.31 72 GLU A C 1
ATOM 569 O O . GLU A 1 72 ? -12.896 8.393 -2.718 1.00 91.31 72 GLU A O 1
ATOM 574 N N . LEU A 1 73 ? -14.945 7.610 -3.149 1.00 89.88 73 LEU A N 1
ATOM 575 C CA . LEU A 1 73 ? -14.493 6.547 -4.055 1.00 89.88 73 LEU A CA 1
ATOM 576 C C . LEU A 1 73 ? -13.847 7.088 -5.344 1.00 89.88 73 LEU A C 1
ATOM 578 O O . LEU A 1 73 ? -13.335 6.320 -6.155 1.00 89.88 73 LEU A O 1
ATOM 582 N N . GLY A 1 74 ? -13.804 8.398 -5.572 1.00 91.12 74 GLY A N 1
ATOM 583 C CA . GLY A 1 74 ? -12.926 8.970 -6.599 1.00 91.12 74 GLY A CA 1
ATOM 584 C C . GLY A 1 74 ? -11.443 8.936 -6.209 1.00 91.12 74 GLY A C 1
ATOM 585 O O . GLY A 1 74 ? -10.588 8.824 -7.082 1.00 91.12 74 GLY A O 1
ATOM 586 N N . LYS A 1 75 ? -11.144 8.998 -4.906 1.00 93.94 75 LYS A N 1
ATOM 587 C CA . LYS A 1 75 ? -9.813 9.322 -4.369 1.00 93.94 75 LYS A CA 1
ATOM 588 C C . LYS A 1 75 ? -9.265 8.272 -3.418 1.00 93.94 75 LYS A C 1
ATOM 590 O O . LYS A 1 75 ? -8.073 7.994 -3.443 1.00 93.94 75 LYS A O 1
ATOM 595 N N . LEU A 1 76 ? -10.132 7.651 -2.625 1.00 95.94 76 LEU A N 1
ATOM 596 C CA . LEU A 1 76 ? -9.743 6.724 -1.574 1.00 95.94 76 LEU A CA 1
ATOM 597 C C . LEU A 1 76 ? -10.350 5.339 -1.813 1.00 95.94 76 LEU A C 1
ATOM 599 O O . LEU A 1 76 ? -11.483 5.183 -2.277 1.00 95.94 76 LEU A O 1
ATOM 603 N N . ARG A 1 77 ? -9.589 4.297 -1.494 1.00 96.31 77 ARG A N 1
ATOM 604 C CA . ARG A 1 77 ? -10.102 2.942 -1.266 1.00 96.31 77 ARG A CA 1
ATOM 605 C C . ARG A 1 77 ? -9.736 2.529 0.148 1.00 96.31 77 ARG A C 1
ATOM 607 O O . ARG A 1 77 ? -8.625 2.800 0.594 1.00 96.31 77 ARG A O 1
ATOM 614 N N . ALA A 1 78 ? -10.652 1.848 0.820 1.00 96.75 78 ALA A N 1
ATOM 615 C CA . ALA A 1 78 ? -10.437 1.344 2.164 1.00 96.75 78 ALA A CA 1
ATOM 616 C C . ALA A 1 78 ? -10.848 -0.128 2.245 1.00 96.75 78 ALA A C 1
ATOM 618 O O . ALA A 1 78 ? -11.865 -0.521 1.677 1.00 96.75 78 ALA A O 1
ATOM 619 N N . TYR A 1 79 ? -10.064 -0.933 2.958 1.00 97.12 79 TYR A N 1
ATOM 620 C CA . TYR A 1 79 ? -10.370 -2.340 3.224 1.00 97.12 79 TYR A CA 1
ATOM 621 C C . TYR A 1 79 ? -10.008 -2.681 4.666 1.00 97.12 79 TYR A C 1
ATOM 623 O O . TYR A 1 79 ? -8.945 -2.285 5.136 1.00 97.12 79 TYR A O 1
ATOM 631 N N . GLY A 1 80 ? -10.861 -3.427 5.365 1.00 97.00 80 GLY A N 1
ATOM 632 C CA . GLY A 1 80 ? -10.586 -3.904 6.719 1.00 97.00 80 GLY A CA 1
ATOM 633 C C . GLY A 1 80 ? -10.427 -5.420 6.749 1.00 97.00 80 GLY A C 1
ATOM 634 O O . GLY A 1 80 ? -11.217 -6.135 6.134 1.00 97.00 80 GLY A O 1
ATOM 635 N N . VAL A 1 81 ? -9.436 -5.919 7.484 1.00 97.88 81 VAL A N 1
ATOM 636 C CA . VAL A 1 81 ? -9.228 -7.350 7.741 1.00 97.88 81 VAL A CA 1
ATOM 637 C C . VAL A 1 81 ? -9.047 -7.567 9.238 1.00 97.88 81 VAL A C 1
ATOM 639 O O . VAL A 1 81 ? -8.109 -7.046 9.835 1.00 97.88 81 VAL A O 1
ATOM 642 N N . GLU A 1 82 ? -9.935 -8.347 9.844 1.00 97.19 82 GLU A N 1
ATOM 643 C CA . GLU A 1 82 ? -9.811 -8.786 11.234 1.00 97.19 82 GLU A CA 1
ATOM 644 C C . GLU A 1 82 ? -9.054 -10.120 11.284 1.00 97.19 82 GLU A C 1
ATOM 646 O O . GLU A 1 82 ? -9.519 -11.131 10.740 1.00 97.19 82 GLU A O 1
ATOM 651 N N . GLY A 1 83 ? -7.877 -10.101 11.912 1.00 95.69 83 GLY A N 1
ATOM 652 C CA . GLY A 1 83 ? -7.005 -11.252 12.134 1.00 95.69 83 GLY A CA 1
ATOM 653 C C . GLY A 1 83 ? -7.587 -12.249 13.135 1.00 95.69 83 GLY A C 1
ATOM 654 O O . GLY A 1 83 ? -8.596 -12.003 13.803 1.00 95.69 83 GLY A O 1
ATOM 655 N N . ARG A 1 84 ? -6.948 -13.416 13.263 1.00 92.88 84 ARG A N 1
ATOM 656 C CA . ARG A 1 84 ? -7.491 -14.505 14.101 1.00 92.88 84 ARG A CA 1
ATOM 657 C C . ARG A 1 84 ? -7.407 -14.202 15.592 1.00 92.88 84 ARG A C 1
ATOM 659 O O . ARG A 1 84 ? -8.186 -14.769 16.360 1.00 92.88 84 ARG A O 1
ATOM 666 N N . HIS A 1 85 ? -6.478 -13.340 15.995 1.00 91.50 85 HIS A N 1
ATOM 667 C CA . HIS A 1 85 ? -6.273 -12.953 17.389 1.00 91.50 85 HIS A CA 1
ATOM 668 C C . HIS A 1 85 ? -6.949 -11.612 17.742 1.00 91.50 85 HIS A C 1
ATOM 670 O O . HIS A 1 85 ? -6.871 -11.152 18.883 1.00 91.50 85 HIS A O 1
ATOM 676 N N . GLY A 1 86 ? -7.749 -11.061 16.818 1.00 93.19 86 GLY A N 1
ATOM 677 C CA . GLY A 1 86 ? -8.586 -9.878 17.031 1.00 93.19 86 GLY A CA 1
ATOM 678 C C . GLY A 1 86 ? -7.909 -8.548 16.698 1.00 93.19 86 GLY A C 1
ATOM 679 O O . GLY A 1 86 ? -8.494 -7.495 16.974 1.00 93.19 86 GLY A O 1
ATOM 680 N N . GLU A 1 87 ? -6.706 -8.577 16.125 1.00 95.44 87 GLU A N 1
ATOM 681 C CA . GLU A 1 87 ? -6.071 -7.444 15.455 1.00 95.44 87 GLU A CA 1
ATOM 682 C C . GLU A 1 87 ? -6.899 -7.023 14.240 1.00 95.44 87 GLU A C 1
ATOM 684 O O . GLU A 1 87 ? -7.476 -7.855 13.541 1.00 95.44 87 GLU A O 1
ATOM 689 N N . LEU A 1 88 ? -6.947 -5.722 13.974 1.00 96.69 88 LEU A N 1
ATOM 690 C CA . LEU A 1 88 ? -7.594 -5.174 12.787 1.00 96.69 88 LEU A CA 1
ATOM 691 C C . LEU A 1 88 ? -6.533 -4.517 11.913 1.00 96.69 88 LEU A C 1
ATOM 693 O O . LEU A 1 88 ? -5.889 -3.567 12.346 1.00 96.69 88 LEU A O 1
ATOM 697 N N . THR A 1 89 ? -6.379 -4.973 10.676 1.00 97.50 89 THR A N 1
ATOM 698 C CA . THR A 1 89 ? -5.616 -4.244 9.664 1.00 97.50 89 THR A CA 1
ATOM 699 C C . THR A 1 89 ? -6.571 -3.463 8.772 1.00 97.50 89 THR A C 1
ATOM 701 O O . THR A 1 89 ? -7.410 -4.053 8.094 1.00 97.50 89 THR A O 1
ATOM 704 N N . VAL A 1 90 ? -6.428 -2.140 8.748 1.00 97.38 90 VAL A N 1
ATOM 705 C CA . VAL A 1 90 ? -7.085 -1.261 7.776 1.00 97.38 90 VAL A CA 1
ATOM 706 C C . VAL A 1 90 ? -6.073 -0.887 6.701 1.00 97.38 90 VAL A C 1
ATOM 708 O O . VAL A 1 90 ? -4.969 -0.437 7.005 1.00 97.38 90 VAL A O 1
ATOM 711 N N . VAL A 1 91 ? -6.447 -1.093 5.443 1.00 97.75 91 VAL A N 1
ATOM 712 C CA . VAL A 1 91 ? -5.677 -0.680 4.271 1.00 97.75 91 VAL A CA 1
ATOM 713 C C . VAL A 1 91 ? -6.342 0.545 3.675 1.00 97.75 91 VAL A C 1
ATOM 715 O O . VAL A 1 91 ? -7.487 0.452 3.239 1.00 97.75 91 VAL A O 1
ATOM 718 N N . LEU A 1 92 ? -5.628 1.665 3.638 1.00 97.62 92 LEU A N 1
ATOM 719 C CA . LEU A 1 92 ? -6.074 2.906 3.005 1.00 97.62 92 LEU A CA 1
ATOM 720 C C . LEU A 1 92 ? -5.236 3.145 1.754 1.00 97.62 92 LEU A C 1
ATOM 722 O O . LEU A 1 92 ? -4.013 3.108 1.831 1.00 97.62 92 LEU A O 1
ATOM 726 N N . ILE A 1 93 ? -5.872 3.365 0.607 1.00 97.75 93 ILE A N 1
ATOM 727 C CA . ILE A 1 93 ? -5.197 3.583 -0.677 1.00 97.75 93 ILE A CA 1
ATOM 728 C C . ILE A 1 93 ? -5.696 4.897 -1.258 1.00 97.75 93 ILE A C 1
ATOM 730 O O . ILE A 1 93 ? -6.859 4.979 -1.658 1.00 97.75 93 ILE A O 1
ATOM 734 N N . ASN A 1 94 ? -4.825 5.899 -1.335 1.00 97.50 94 ASN A N 1
ATOM 735 C CA . ASN A 1 94 ? -5.122 7.130 -2.057 1.00 97.50 94 ASN A CA 1
ATOM 736 C C . ASN A 1 94 ? -4.732 6.925 -3.528 1.00 97.50 94 ASN A C 1
ATOM 738 O O . ASN A 1 94 ? -3.554 6.841 -3.871 1.00 97.50 94 ASN A O 1
ATOM 742 N N . VAL A 1 95 ? -5.738 6.775 -4.391 1.00 96.00 95 VAL A N 1
ATOM 743 C CA . VAL A 1 95 ? -5.572 6.437 -5.815 1.00 96.00 95 VAL A CA 1
ATOM 744 C C . VAL A 1 95 ? -5.307 7.657 -6.696 1.00 96.00 95 VAL A C 1
ATOM 746 O O . VAL A 1 95 ? -5.195 7.514 -7.913 1.00 96.00 95 VAL A O 1
ATOM 749 N N . GLN A 1 96 ? -5.218 8.848 -6.102 1.00 96.56 96 GLN A N 1
ATOM 750 C CA . GLN A 1 96 ? -4.803 10.055 -6.808 1.00 96.56 96 GLN A CA 1
ATOM 751 C C . GLN A 1 96 ? -3.341 9.922 -7.251 1.00 96.56 96 GLN A C 1
ATOM 753 O O . GLN A 1 96 ? -2.507 9.397 -6.515 1.00 96.56 96 GLN A O 1
ATOM 758 N N . ASP A 1 97 ? -3.026 10.395 -8.454 1.00 95.44 97 ASP A N 1
ATOM 759 C CA . ASP A 1 97 ? -1.658 10.378 -8.966 1.00 95.44 97 ASP A CA 1
ATOM 760 C C . ASP A 1 97 ? -0.852 11.516 -8.318 1.00 95.44 97 ASP A C 1
ATOM 762 O O . ASP A 1 97 ? -1.207 12.677 -8.528 1.00 95.44 97 ASP A O 1
ATOM 766 N N . PRO A 1 98 ? 0.227 11.257 -7.557 1.00 95.81 98 PRO A N 1
ATOM 767 C CA . PRO A 1 98 ? 1.006 12.315 -6.914 1.00 95.81 98 PRO A CA 1
ATOM 768 C C . PRO A 1 98 ? 1.662 13.282 -7.912 1.00 95.81 98 PRO A C 1
ATOM 770 O O . PRO A 1 98 ? 2.057 14.374 -7.513 1.00 95.81 98 PRO A O 1
ATOM 773 N N . ALA A 1 99 ? 1.760 12.923 -9.199 1.00 95.00 99 ALA A N 1
ATOM 774 C CA . ALA A 1 99 ? 2.227 13.828 -10.251 1.00 95.00 99 ALA A CA 1
ATOM 775 C C . ALA A 1 99 ? 1.143 14.807 -10.758 1.00 95.00 99 ALA A C 1
ATOM 777 O O . ALA A 1 99 ? 1.465 15.774 -11.454 1.00 95.00 99 ALA A O 1
ATOM 778 N N . ALA A 1 100 ? -0.136 14.581 -10.436 1.00 95.19 100 ALA A N 1
ATOM 779 C CA . ALA A 1 100 ? -1.226 15.476 -10.813 1.00 95.19 100 ALA A CA 1
ATOM 780 C C . ALA A 1 100 ? -1.288 16.701 -9.885 1.00 95.19 100 ALA A C 1
ATOM 782 O O . ALA A 1 100 ? -1.148 16.600 -8.668 1.00 95.19 100 ALA A O 1
ATOM 783 N N . ALA A 1 101 ? -1.507 17.882 -10.471 1.00 93.38 101 ALA A N 1
ATOM 784 C CA . ALA A 1 101 ? -1.438 19.159 -9.755 1.00 93.38 101 ALA A CA 1
ATOM 785 C C . ALA A 1 101 ? -2.568 19.372 -8.730 1.00 93.38 101 ALA A C 1
ATOM 787 O O . ALA A 1 101 ? -2.445 20.228 -7.857 1.00 93.38 101 ALA A O 1
ATOM 788 N N . ASP A 1 102 ? -3.671 18.639 -8.862 1.00 92.88 102 ASP A N 1
ATOM 789 C CA . ASP A 1 102 ? -4.849 18.692 -7.996 1.00 92.88 102 ASP A CA 1
ATOM 790 C C . ASP A 1 102 ? -4.896 17.568 -6.949 1.00 92.88 102 ASP A C 1
ATOM 792 O O . ASP A 1 102 ? -5.846 17.506 -6.167 1.00 92.88 102 ASP A O 1
ATOM 796 N N . SER A 1 103 ? -3.873 16.711 -6.897 1.00 94.69 103 SER A N 1
ATOM 797 C CA . SER A 1 103 ? -3.764 15.647 -5.902 1.00 94.69 103 SER A CA 1
ATOM 798 C C . SER A 1 103 ? -3.490 16.198 -4.509 1.00 94.69 103 SER A C 1
ATOM 800 O O . SER A 1 103 ? -2.610 17.037 -4.307 1.00 94.69 103 SER A O 1
ATOM 802 N N . THR A 1 104 ? -4.219 15.685 -3.520 1.00 94.06 104 THR A N 1
ATOM 803 C CA . THR A 1 104 ? -4.101 16.116 -2.122 1.00 94.06 104 THR A CA 1
ATOM 804 C C . THR A 1 104 ? -3.956 14.938 -1.172 1.00 94.06 104 THR A C 1
ATOM 806 O O . THR A 1 104 ? -4.584 13.895 -1.366 1.00 94.06 104 THR A O 1
ATOM 809 N N . SER A 1 105 ? -3.167 15.121 -0.110 1.00 94.31 105 SER A N 1
ATOM 810 C CA . SER A 1 105 ? -3.221 14.231 1.050 1.00 94.31 105 SER A CA 1
ATOM 811 C C . SER A 1 105 ? -4.604 14.298 1.687 1.00 94.31 105 SER A C 1
ATOM 813 O O . SER A 1 105 ? -5.166 15.386 1.833 1.00 94.31 105 SER A O 1
ATOM 815 N N . ASP A 1 106 ? -5.122 13.146 2.099 1.00 92.25 106 ASP A N 1
ATOM 816 C CA . ASP A 1 106 ? -6.414 13.045 2.772 1.00 92.25 106 ASP A CA 1
ATOM 817 C C . ASP A 1 106 ? -6.210 12.630 4.230 1.00 92.25 106 ASP A C 1
ATOM 819 O O . ASP A 1 106 ? -5.452 11.708 4.528 1.00 92.25 106 ASP A O 1
ATOM 823 N N . VAL A 1 107 ? -6.894 13.301 5.159 1.00 92.56 107 VAL A N 1
ATOM 824 C CA . VAL A 1 107 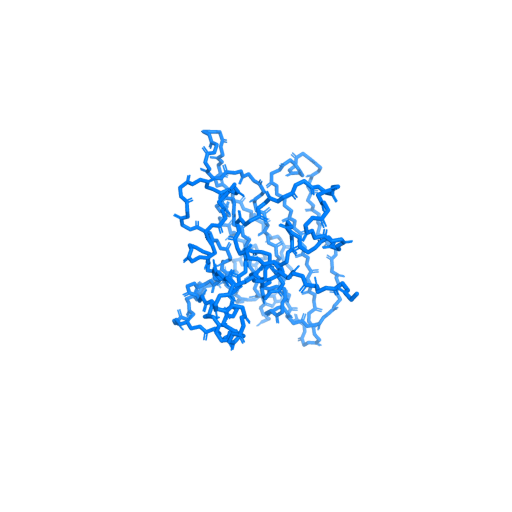? -6.911 12.893 6.569 1.00 92.56 107 VAL A CA 1
ATOM 825 C C . VAL A 1 107 ? -8.127 12.007 6.801 1.00 92.56 107 VAL A C 1
ATOM 827 O O . VAL A 1 107 ? -9.264 12.475 6.789 1.00 92.56 107 VAL A O 1
ATOM 830 N N . VAL A 1 108 ? -7.877 10.723 7.030 1.00 92.50 108 VAL A N 1
ATOM 831 C CA . VAL A 1 108 ? -8.895 9.703 7.271 1.00 92.50 108 VAL A CA 1
ATOM 832 C C . VAL A 1 108 ? -9.023 9.463 8.769 1.00 92.50 108 VAL A C 1
ATOM 834 O O . VAL A 1 108 ? -8.088 8.993 9.420 1.00 92.50 108 VAL A O 1
ATOM 837 N N . SER A 1 109 ? -10.205 9.750 9.309 1.00 92.75 109 SER A N 1
ATOM 838 C CA . SER A 1 109 ? -10.577 9.392 10.678 1.00 92.75 109 SER A CA 1
ATOM 839 C C . SER A 1 109 ? -11.287 8.041 10.687 1.00 92.75 109 SER A C 1
ATOM 841 O O . SER A 1 109 ? -12.370 7.893 10.128 1.00 92.75 109 SER A O 1
ATOM 843 N N . LEU A 1 110 ? -10.673 7.052 11.328 1.00 91.75 110 LEU A N 1
ATOM 844 C CA . LEU A 1 110 ? -11.246 5.742 11.596 1.00 91.75 110 LEU A CA 1
ATOM 845 C C . LEU A 1 110 ? -11.932 5.761 12.962 1.00 91.75 110 LEU A C 1
ATOM 847 O O . LEU A 1 110 ? -11.283 5.977 13.989 1.00 91.75 110 LEU A O 1
ATOM 851 N N . GLU A 1 111 ? -13.230 5.481 12.967 1.00 93.19 111 GLU A N 1
ATOM 852 C CA . GLU A 1 111 ? -13.993 5.208 14.181 1.00 93.19 111 GLU A CA 1
ATOM 853 C C . GLU A 1 111 ? -13.892 3.716 14.509 1.00 93.19 111 GLU A C 1
ATOM 855 O O . GLU A 1 111 ? -14.338 2.849 13.757 1.00 93.19 111 GLU A O 1
ATOM 860 N N . LEU A 1 112 ? -13.250 3.411 15.631 1.00 91.81 112 LEU A N 1
ATOM 861 C CA . LEU A 1 112 ? -12.856 2.070 16.036 1.00 91.81 112 LEU A CA 1
ATOM 862 C C . LEU A 1 112 ? -13.588 1.656 17.315 1.00 91.81 112 LEU A C 1
ATOM 864 O O . LEU A 1 112 ? -13.841 2.483 18.198 1.00 91.81 112 LEU A O 1
ATOM 868 N N . PRO A 1 113 ? -13.851 0.351 17.503 1.00 90.00 113 PRO A N 1
ATOM 869 C CA . PRO A 1 113 ? -14.250 -0.161 18.801 1.00 90.00 113 PRO A CA 1
ATOM 870 C C . PRO A 1 113 ? -13.262 0.262 19.888 1.00 90.00 113 PRO A C 1
ATOM 872 O O . PRO A 1 113 ? -12.042 0.183 19.720 1.00 90.00 113 PRO A O 1
ATOM 875 N N . SER A 1 114 ? -13.795 0.610 21.059 1.00 89.25 114 SER A N 1
ATOM 876 C CA . SER A 1 114 ? -13.012 1.019 22.227 1.00 89.25 114 SER A CA 1
ATOM 877 C C . SER A 1 114 ? -12.158 -0.103 22.816 1.00 89.25 114 SER A C 1
ATOM 879 O O . SER A 1 114 ? -11.650 0.057 23.917 1.00 89.25 114 SER A O 1
ATOM 881 N N . SER A 1 115 ? -11.989 -1.243 22.149 1.00 91.56 115 SER A N 1
ATOM 882 C CA . SER A 1 115 ? -11.002 -2.256 22.510 1.00 91.56 115 SER A CA 1
ATOM 883 C C . SER A 1 115 ? -9.621 -1.944 21.953 1.00 91.56 115 SER A C 1
ATOM 885 O O . SER A 1 115 ? -8.661 -2.352 22.579 1.00 91.56 115 SER A O 1
ATOM 887 N N . TYR A 1 116 ? -9.496 -1.228 20.831 1.00 93.50 116 TYR A N 1
ATOM 888 C CA . TYR A 1 116 ? -8.196 -0.954 20.208 1.00 93.50 116 TYR A CA 1
ATOM 889 C C . TYR A 1 116 ? -7.451 0.178 20.926 1.00 93.50 116 TYR A C 1
ATOM 891 O O . TYR A 1 116 ? -8.046 1.183 21.322 1.00 93.50 116 TYR A O 1
ATOM 899 N N . ARG A 1 117 ? -6.144 0.011 21.143 1.00 89.62 117 ARG A N 1
ATOM 900 C CA . ARG A 1 117 ? -5.308 0.945 21.927 1.00 89.62 117 ARG A CA 1
ATOM 901 C C . ARG A 1 117 ? -4.069 1.408 21.183 1.00 89.62 117 ARG A C 1
ATOM 903 O O . ARG A 1 117 ? -3.613 2.538 21.379 1.00 89.62 117 ARG A O 1
ATOM 910 N N . HIS A 1 118 ? -3.528 0.543 20.337 1.00 90.75 118 HIS A N 1
ATOM 911 C CA . HIS A 1 118 ? -2.260 0.761 19.661 1.00 90.75 118 HIS A CA 1
ATOM 912 C C . HIS A 1 118 ? -2.429 0.564 18.162 1.00 90.75 118 HIS A C 1
ATOM 914 O O . HIS A 1 118 ? -3.149 -0.333 17.733 1.00 90.75 118 HIS A O 1
ATOM 920 N N . GLY A 1 119 ? -1.757 1.406 17.381 1.00 92.62 119 GLY A N 1
ATOM 921 C CA . GLY A 1 119 ? -1.671 1.284 15.934 1.00 92.62 119 GLY A CA 1
ATOM 922 C C . GLY A 1 119 ? -0.219 1.232 15.478 1.00 92.62 119 GLY A C 1
ATOM 923 O O . GLY A 1 119 ? 0.650 1.897 16.050 1.00 92.62 119 GLY A O 1
ATOM 924 N N . LYS A 1 120 ? 0.041 0.460 14.429 1.00 94.50 120 LYS A N 1
ATOM 925 C CA . LYS A 1 120 ? 1.293 0.483 13.678 1.00 94.50 120 LYS A CA 1
ATOM 926 C C . LYS A 1 120 ? 0.974 0.639 12.202 1.00 94.50 120 LYS A C 1
ATOM 928 O O . LYS A 1 120 ? 0.234 -0.165 11.647 1.00 94.50 120 LYS A O 1
ATOM 933 N N . GLU A 1 121 ? 1.570 1.640 11.580 1.00 95.06 121 GLU A N 1
ATOM 934 C CA . GLU A 1 121 ? 1.414 1.935 10.160 1.00 95.06 121 GLU A CA 1
ATOM 935 C C . GLU A 1 121 ? 2.674 1.531 9.386 1.00 95.06 121 GLU A C 1
ATOM 937 O O . GLU A 1 121 ? 3.797 1.733 9.862 1.00 95.06 121 GLU A O 1
ATOM 942 N N . VAL A 1 122 ? 2.481 0.973 8.192 1.00 95.69 122 VAL A N 1
ATOM 943 C CA . VAL A 1 122 ? 3.518 0.767 7.177 1.00 95.69 122 VAL A CA 1
ATOM 944 C C . VAL A 1 122 ? 2.988 1.252 5.829 1.00 95.69 122 VAL A C 1
ATOM 946 O O . VAL A 1 122 ? 1.916 0.832 5.402 1.00 95.69 122 VAL A O 1
ATOM 949 N N . THR A 1 123 ? 3.749 2.099 5.142 1.00 96.44 123 THR A N 1
ATOM 950 C CA . THR A 1 123 ? 3.325 2.738 3.887 1.00 96.44 123 THR A CA 1
ATOM 951 C C . THR A 1 123 ? 3.998 2.086 2.683 1.00 96.44 123 THR A C 1
ATOM 953 O O . THR A 1 123 ? 5.223 2.012 2.620 1.00 96.44 123 THR A O 1
ATOM 956 N N . LEU A 1 124 ? 3.215 1.623 1.716 1.00 96.88 124 LEU A N 1
ATOM 957 C CA . LEU A 1 124 ? 3.655 1.358 0.352 1.00 96.88 124 LEU A CA 1
ATOM 958 C C . LEU A 1 124 ? 3.608 2.672 -0.430 1.00 96.88 124 LEU A C 1
ATOM 960 O O . LEU A 1 124 ? 2.548 3.288 -0.527 1.00 96.88 124 LEU A O 1
ATOM 964 N N . GLY A 1 125 ? 4.731 3.075 -1.011 1.00 95.50 125 GLY A N 1
ATOM 965 C CA . GLY A 1 125 ? 4.818 4.295 -1.808 1.00 95.50 125 GLY A CA 1
ATOM 966 C C . GLY A 1 125 ? 5.931 4.234 -2.845 1.00 95.50 125 GLY A C 1
ATOM 967 O O . GLY A 1 125 ? 6.725 3.289 -2.872 1.00 95.50 125 GLY A O 1
ATOM 968 N N . SER A 1 126 ? 5.977 5.259 -3.693 1.00 94.38 126 SER A N 1
ATOM 969 C CA . SER A 1 126 ? 7.016 5.462 -4.701 1.00 94.38 126 SER A CA 1
ATOM 970 C C . SER A 1 126 ? 7.615 6.856 -4.562 1.00 94.38 126 SER A C 1
ATOM 972 O O . SER A 1 126 ? 6.883 7.820 -4.359 1.00 94.38 126 SER A O 1
ATOM 974 N N . SER A 1 127 ? 8.934 6.973 -4.703 1.00 93.44 127 SER A N 1
ATOM 975 C CA . SER A 1 127 ? 9.622 8.267 -4.798 1.00 93.44 127 SER A CA 1
ATOM 976 C C . SER A 1 127 ? 9.786 8.761 -6.241 1.00 93.44 127 SER A C 1
ATOM 978 O O . SER A 1 127 ? 10.499 9.738 -6.471 1.00 93.44 127 SER A O 1
ATOM 980 N N . ALA A 1 128 ? 9.211 8.062 -7.223 1.00 93.12 128 ALA A N 1
ATOM 981 C CA . ALA A 1 128 ? 9.359 8.414 -8.629 1.00 93.12 128 ALA A CA 1
ATOM 982 C C . ALA A 1 128 ? 8.589 9.705 -8.967 1.00 93.12 128 ALA A C 1
ATOM 984 O O . ALA A 1 128 ? 7.409 9.812 -8.624 1.00 93.12 128 ALA A O 1
ATOM 985 N N . PRO A 1 129 ? 9.208 10.672 -9.669 1.00 91.69 129 PRO A N 1
ATOM 986 C CA . PRO A 1 129 ? 8.557 11.939 -10.003 1.00 91.69 129 PRO A CA 1
ATOM 987 C C . PRO A 1 129 ? 7.408 11.782 -11.009 1.00 91.69 129 PRO A C 1
ATOM 989 O O . PRO A 1 129 ? 6.534 12.641 -11.067 1.00 91.69 129 PRO A O 1
ATOM 992 N N . GLU A 1 130 ? 7.376 10.693 -11.782 1.00 90.88 130 GLU A N 1
ATOM 993 C CA . GLU A 1 130 ? 6.280 10.367 -12.705 1.00 90.88 130 GLU A CA 1
ATOM 994 C C . GLU A 1 130 ? 5.042 9.791 -11.994 1.00 90.88 130 GLU A C 1
ATOM 996 O O . GLU A 1 130 ? 4.074 9.411 -12.655 1.00 90.88 130 GLU A O 1
ATOM 1001 N N . GLY A 1 131 ? 5.076 9.683 -10.662 1.00 91.06 131 GLY A N 1
ATOM 1002 C CA . GLY A 1 131 ? 3.956 9.219 -9.854 1.00 91.06 131 GLY A CA 1
ATOM 1003 C C . GLY A 1 131 ? 3.494 7.813 -10.227 1.00 91.06 131 GLY A C 1
ATOM 1004 O O . GLY A 1 131 ? 4.306 6.889 -10.356 1.00 91.06 131 GLY A O 1
ATOM 1005 N N . LEU A 1 132 ? 2.181 7.638 -10.399 1.00 89.50 132 LEU A N 1
ATOM 1006 C CA . LEU A 1 132 ? 1.591 6.325 -10.699 1.00 89.50 132 LEU A CA 1
ATOM 1007 C C . LEU A 1 132 ? 1.929 5.805 -12.106 1.00 89.50 132 LEU A C 1
ATOM 1009 O O . LEU A 1 132 ? 1.745 4.616 -12.373 1.00 89.50 132 LEU A O 1
ATOM 1013 N N . ALA A 1 133 ? 2.445 6.657 -12.996 1.00 87.62 133 ALA A N 1
ATOM 1014 C CA . ALA A 1 133 ? 2.888 6.256 -14.329 1.00 87.62 133 ALA A CA 1
ATOM 1015 C C . ALA A 1 133 ? 4.312 5.670 -14.348 1.00 87.62 133 ALA A C 1
ATOM 1017 O O . ALA A 1 133 ? 4.740 5.149 -15.382 1.00 87.62 133 ALA A O 1
ATOM 1018 N N . SER A 1 134 ? 5.057 5.747 -13.239 1.00 85.12 134 SER A N 1
ATOM 1019 C CA . SER A 1 134 ? 6.441 5.277 -13.205 1.00 85.12 134 SER A CA 1
ATOM 1020 C C . SER A 1 134 ? 6.550 3.757 -13.344 1.00 85.12 134 SER A C 1
ATOM 1022 O O . SER A 1 134 ? 5.877 2.985 -12.658 1.00 85.12 134 SER A O 1
ATOM 1024 N N . SER A 1 135 ? 7.470 3.314 -14.202 1.00 76.88 135 SER A N 1
ATOM 1025 C CA . SER A 1 135 ? 7.879 1.911 -14.309 1.00 76.88 135 SER A CA 1
ATOM 1026 C C . SER A 1 135 ? 9.112 1.575 -13.464 1.00 76.88 135 SER A C 1
ATOM 1028 O O . SER A 1 135 ? 9.575 0.433 -13.495 1.00 76.88 135 SER A O 1
ATOM 1030 N N . ASP A 1 136 ? 9.675 2.550 -12.746 1.00 81.56 136 ASP A N 1
ATOM 1031 C CA . ASP A 1 136 ? 10.877 2.357 -11.941 1.00 81.56 136 ASP A CA 1
ATOM 1032 C C . ASP A 1 136 ? 10.545 1.695 -10.597 1.00 81.56 136 ASP A C 1
ATOM 1034 O O . ASP A 1 136 ? 10.229 2.336 -9.595 1.00 81.56 136 ASP A O 1
ATOM 1038 N N . ALA A 1 137 ? 10.655 0.369 -10.564 1.00 82.88 137 ALA A N 1
ATOM 1039 C CA . ALA A 1 137 ? 10.440 -0.405 -9.348 1.00 82.88 137 ALA A CA 1
ATOM 1040 C C . ALA A 1 137 ? 11.480 -0.130 -8.248 1.00 82.88 137 ALA A C 1
ATOM 1042 O O . ALA A 1 137 ? 11.233 -0.473 -7.090 1.00 82.88 137 ALA A O 1
ATOM 1043 N N . SER A 1 138 ? 12.633 0.466 -8.582 1.00 84.75 138 SER A N 1
ATOM 1044 C CA . SER A 1 138 ? 13.652 0.832 -7.593 1.00 84.75 138 SER A CA 1
ATOM 1045 C C . SER A 1 138 ? 13.253 2.053 -6.760 1.00 84.75 138 SER A C 1
ATOM 1047 O O . SER A 1 138 ? 13.808 2.257 -5.683 1.00 84.75 138 SER A O 1
ATOM 1049 N N . ALA A 1 139 ? 12.250 2.813 -7.207 1.00 91.00 139 ALA A N 1
ATOM 1050 C CA . ALA A 1 139 ? 11.648 3.906 -6.451 1.00 91.00 139 ALA A CA 1
ATOM 1051 C C . ALA A 1 139 ? 10.526 3.442 -5.503 1.00 91.00 139 ALA A C 1
ATOM 1053 O O . ALA A 1 139 ? 10.092 4.214 -4.649 1.00 91.00 139 ALA A O 1
ATOM 1054 N N . VAL A 1 140 ? 10.050 2.196 -5.631 1.00 93.31 140 VAL A N 1
ATOM 1055 C CA . VAL A 1 140 ? 8.950 1.655 -4.819 1.00 93.31 140 VAL A CA 1
ATOM 1056 C C . VAL A 1 140 ? 9.490 1.067 -3.515 1.00 93.31 140 VAL A C 1
ATOM 1058 O O . VAL A 1 140 ? 10.511 0.377 -3.502 1.00 93.31 140 VAL A O 1
ATOM 1061 N N . SER A 1 141 ? 8.803 1.317 -2.399 1.00 94.62 141 SER A N 1
ATOM 1062 C CA . SER A 1 141 ? 9.151 0.734 -1.100 1.00 94.62 141 SER A CA 1
ATOM 1063 C C . SER A 1 141 ? 7.933 0.486 -0.212 1.00 94.62 141 SER A C 1
ATOM 1065 O O . SER A 1 141 ? 6.909 1.147 -0.362 1.00 94.62 141 SER A O 1
ATOM 1067 N N . LEU A 1 142 ? 8.054 -0.449 0.736 1.00 95.31 142 LEU A N 1
ATOM 1068 C CA . LEU A 1 142 ? 7.064 -0.705 1.790 1.00 95.31 142 LEU A CA 1
ATOM 1069 C C . LEU A 1 142 ? 7.688 -0.419 3.158 1.00 95.31 142 LEU A C 1
ATOM 1071 O O . LEU A 1 142 ? 8.487 -1.210 3.654 1.00 95.31 142 LEU A O 1
ATOM 1075 N N . GLY A 1 143 ? 7.372 0.725 3.761 1.00 93.81 143 GLY A N 1
ATOM 1076 C CA . GLY A 1 143 ? 7.993 1.176 5.008 1.00 93.81 143 GLY A CA 1
ATOM 1077 C C . GLY A 1 143 ? 9.514 1.254 4.901 1.00 93.81 143 GLY A C 1
ATOM 1078 O O . GLY A 1 143 ? 10.212 0.820 5.811 1.00 93.81 143 GLY A O 1
ATOM 1079 N N . GLY A 1 144 ? 10.044 1.705 3.761 1.00 91.50 144 GLY A N 1
ATOM 1080 C CA . GLY A 1 144 ? 11.487 1.759 3.501 1.00 91.50 144 GLY A CA 1
ATOM 1081 C C . GLY A 1 144 ? 12.129 0.425 3.102 1.00 91.50 144 GLY A C 1
ATOM 1082 O O . GLY A 1 144 ? 13.325 0.390 2.817 1.00 91.50 144 GLY A O 1
ATOM 1083 N N . TRP A 1 145 ? 11.370 -0.672 3.041 1.00 92.50 145 TRP A N 1
ATOM 1084 C CA . TRP A 1 145 ? 11.867 -1.913 2.463 1.00 92.50 145 TRP A CA 1
ATOM 1085 C C . TRP A 1 145 ? 11.761 -1.944 0.942 1.00 92.50 145 TRP A C 1
ATOM 1087 O O . TRP A 1 145 ? 10.744 -1.551 0.371 1.00 92.50 145 TRP A O 1
ATOM 1097 N N . GLN A 1 146 ? 12.766 -2.545 0.312 1.00 91.75 146 GLN A N 1
ATOM 1098 C CA . GLN A 1 146 ? 12.835 -2.767 -1.130 1.00 91.75 146 GLN A CA 1
ATOM 1099 C C . GLN A 1 146 ? 13.155 -4.222 -1.456 1.00 91.75 146 GLN A C 1
ATOM 1101 O O . GLN A 1 146 ? 13.884 -4.896 -0.721 1.00 91.75 146 GLN A O 1
ATOM 1106 N N . ILE A 1 147 ? 12.633 -4.702 -2.578 1.00 89.12 147 ILE A N 1
ATOM 1107 C CA . ILE A 1 147 ? 12.843 -6.064 -3.058 1.00 89.12 147 ILE A CA 1
ATOM 1108 C C . ILE A 1 147 ? 14.028 -6.083 -4.014 1.00 89.12 147 ILE A C 1
ATOM 1110 O O . ILE A 1 147 ? 14.038 -5.405 -5.039 1.00 89.12 147 ILE A O 1
ATOM 1114 N N . ARG A 1 148 ? 15.032 -6.889 -3.678 1.00 82.75 148 ARG A N 1
ATOM 1115 C CA . ARG A 1 148 ? 16.209 -7.104 -4.519 1.00 82.75 148 ARG A CA 1
ATOM 1116 C C . ARG A 1 148 ? 15.903 -8.009 -5.712 1.00 82.75 148 ARG A C 1
ATOM 1118 O O . ARG A 1 148 ? 14.919 -8.749 -5.681 1.00 82.75 148 ARG A O 1
ATOM 1125 N N . PRO A 1 149 ? 16.798 -8.031 -6.717 1.00 75.81 149 PRO A N 1
ATOM 1126 C CA . PRO A 1 149 ? 16.708 -8.967 -7.832 1.00 75.81 149 PRO A CA 1
ATOM 1127 C C . PRO A 1 149 ? 16.544 -10.446 -7.421 1.00 75.81 149 PRO A C 1
ATOM 1129 O O . PRO A 1 149 ? 15.797 -11.207 -8.023 1.00 75.81 149 PRO A O 1
ATOM 1132 N N . ASP A 1 150 ? 17.151 -10.858 -6.304 1.00 75.44 150 ASP A N 1
ATOM 1133 C CA . ASP A 1 150 ? 17.018 -12.221 -5.769 1.00 75.44 150 ASP A CA 1
ATOM 1134 C C . ASP A 1 150 ? 15.693 -12.479 -5.014 1.00 75.44 150 ASP A C 1
ATOM 1136 O O . ASP A 1 150 ? 15.542 -13.505 -4.347 1.00 75.44 150 ASP A O 1
ATOM 1140 N N . GLY A 1 151 ? 14.739 -11.544 -5.081 1.00 76.00 151 GLY A N 1
ATOM 1141 C CA . GLY A 1 151 ? 13.421 -11.625 -4.453 1.00 76.00 151 GLY A CA 1
ATOM 1142 C C . GLY A 1 151 ? 13.412 -11.356 -2.947 1.00 76.00 151 GLY A C 1
ATOM 1143 O O . GLY A 1 151 ? 12.352 -11.446 -2.322 1.00 76.00 151 GLY A O 1
ATOM 1144 N N . LYS A 1 152 ? 14.559 -11.025 -2.338 1.00 84.44 152 LYS A N 1
ATOM 1145 C CA . LYS A 1 152 ? 14.643 -10.755 -0.898 1.00 84.44 152 LYS A CA 1
ATOM 1146 C C . LYS A 1 152 ? 14.339 -9.297 -0.577 1.00 84.44 152 LYS A C 1
ATOM 1148 O O . LYS A 1 152 ? 14.862 -8.388 -1.219 1.00 84.44 152 LYS A O 1
ATOM 1153 N N . ALA A 1 153 ? 13.543 -9.079 0.468 1.00 88.50 153 ALA A N 1
ATOM 1154 C CA . ALA A 1 153 ? 13.356 -7.755 1.045 1.00 88.50 153 ALA A CA 1
ATOM 1155 C C . ALA A 1 153 ? 14.634 -7.296 1.760 1.00 88.50 153 ALA A C 1
ATOM 1157 O O . ALA A 1 153 ? 15.264 -8.065 2.488 1.00 88.50 153 ALA A O 1
ATOM 1158 N N . THR A 1 154 ? 15.005 -6.037 1.557 1.00 87.75 154 THR A N 1
ATOM 1159 C CA . THR A 1 154 ? 16.153 -5.383 2.192 1.00 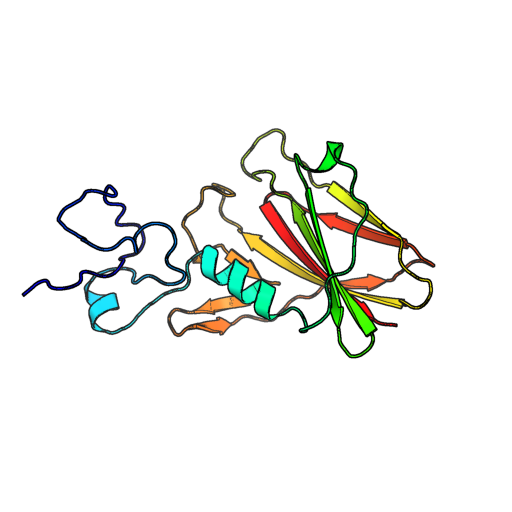87.75 154 THR A CA 1
ATOM 1160 C C . THR A 1 154 ? 15.813 -3.969 2.628 1.00 87.75 154 THR A C 1
ATOM 1162 O O . THR A 1 154 ? 14.797 -3.417 2.216 1.00 87.75 154 THR A O 1
ATOM 1165 N N . GLY A 1 155 ? 16.660 -3.401 3.486 1.00 82.06 155 GLY A N 1
ATOM 1166 C CA . GLY A 1 155 ? 16.394 -2.150 4.191 1.00 82.06 155 GLY A CA 1
ATOM 1167 C C . GLY A 1 155 ? 15.915 -2.395 5.621 1.00 82.06 155 GLY A C 1
ATOM 1168 O O . GLY A 1 155 ? 15.654 -3.530 6.030 1.00 82.06 155 GLY A O 1
ATOM 1169 N N . THR A 1 156 ? 15.814 -1.317 6.389 1.00 75.12 156 THR A N 1
ATOM 1170 C CA . THR A 1 156 ? 15.273 -1.349 7.749 1.00 75.12 156 THR A CA 1
ATOM 1171 C C . THR A 1 156 ? 13.815 -0.916 7.679 1.00 75.12 156 THR A C 1
ATOM 1173 O O . THR A 1 156 ? 13.564 0.192 7.207 1.00 75.12 156 THR A O 1
ATOM 1176 N N . PRO A 1 157 ? 12.859 -1.741 8.140 1.00 73.38 157 PRO A N 1
ATOM 1177 C CA . PRO A 1 157 ? 11.462 -1.347 8.123 1.00 73.38 157 PRO A CA 1
ATOM 1178 C C . PRO A 1 157 ? 11.264 -0.171 9.068 1.00 73.38 157 PRO A C 1
ATOM 1180 O O . PRO A 1 157 ? 11.551 -0.261 10.265 1.00 73.38 157 PRO A O 1
ATOM 1183 N N . VAL A 1 158 ? 10.716 0.907 8.538 1.00 79.81 158 VAL A N 1
ATOM 1184 C CA . VAL A 1 158 ? 10.212 2.029 9.310 1.00 79.81 158 VAL A CA 1
ATOM 1185 C C . VAL A 1 158 ? 8.700 1.880 9.351 1.00 79.81 158 VAL A C 1
ATOM 1187 O O . VAL A 1 158 ? 8.006 2.086 8.360 1.00 79.81 158 VAL A O 1
ATOM 1190 N N . GLY A 1 159 ? 8.199 1.457 10.509 1.00 83.00 159 GLY A N 1
ATOM 1191 C CA . GLY A 1 159 ? 6.782 1.552 10.829 1.00 83.00 159 GLY A CA 1
ATOM 1192 C C . GLY A 1 159 ? 6.556 2.723 11.771 1.00 83.00 159 GLY A C 1
ATOM 1193 O O . GLY A 1 159 ? 7.361 2.948 12.681 1.00 83.00 159 GLY A O 1
ATOM 1194 N N . ARG A 1 160 ? 5.459 3.451 11.584 1.00 89.31 160 ARG A N 1
ATOM 1195 C CA . ARG A 1 160 ? 5.069 4.531 12.491 1.00 89.31 160 ARG A CA 1
ATOM 1196 C C . ARG A 1 160 ? 4.171 3.962 13.582 1.00 89.31 160 ARG A C 1
ATOM 1198 O O . ARG A 1 160 ? 3.106 3.416 13.303 1.00 89.31 160 ARG A O 1
ATOM 1205 N N . SER A 1 161 ? 4.600 4.081 14.837 1.00 90.69 161 SER A N 1
ATOM 1206 C CA . SER A 1 161 ? 3.720 3.811 15.975 1.00 90.69 161 SER A CA 1
ATOM 1207 C C . SER A 1 161 ? 2.727 4.952 16.128 1.00 90.69 161 SER A C 1
ATOM 1209 O O . SER A 1 161 ? 3.100 6.126 16.116 1.00 90.69 161 SER A O 1
ATOM 1211 N N . MET A 1 162 ? 1.468 4.598 16.323 1.00 85.94 162 MET A N 1
ATOM 1212 C CA . MET A 1 162 ? 0.366 5.538 16.429 1.00 85.94 162 MET A CA 1
ATOM 1213 C C . MET A 1 162 ? -0.480 5.222 17.658 1.00 85.94 162 MET A C 1
ATOM 1215 O O . MET A 1 162 ? -0.605 4.070 18.082 1.00 85.94 162 MET A O 1
ATOM 1219 N N . LYS A 1 163 ? -1.043 6.270 18.260 1.00 84.31 163 LYS A N 1
ATOM 1220 C CA . LYS A 1 163 ? -1.950 6.143 19.401 1.00 84.31 163 LYS A CA 1
ATOM 1221 C C . LYS A 1 163 ? -3.389 6.250 18.921 1.00 84.31 163 LYS A C 1
ATOM 1223 O O . LYS A 1 163 ? -3.709 7.142 18.143 1.00 84.31 163 LYS A O 1
ATOM 1228 N N . VAL A 1 164 ? -4.243 5.364 19.427 1.00 88.38 164 VAL A N 1
ATOM 1229 C CA . VAL A 1 164 ? -5.696 5.499 19.293 1.00 88.38 164 VAL A CA 1
ATOM 1230 C C . VAL A 1 164 ? -6.178 6.444 20.395 1.00 88.38 164 VAL A C 1
ATOM 1232 O O . VAL A 1 164 ? -5.859 6.252 21.572 1.00 88.38 164 VAL A O 1
ATOM 1235 N N . HIS A 1 165 ? -6.913 7.487 20.021 1.00 86.50 165 HIS A N 1
ATOM 1236 C CA . HIS A 1 165 ? -7.434 8.490 20.945 1.00 86.50 165 HIS A CA 1
ATOM 1237 C C . HIS A 1 165 ? -8.896 8.178 21.267 1.00 86.50 165 HIS A C 1
ATOM 1239 O O . HIS A 1 165 ? -9.813 8.583 20.559 1.00 86.50 165 HIS A O 1
ATOM 1245 N N . GLY A 1 166 ? -9.114 7.437 22.356 1.00 87.06 166 GLY A N 1
ATOM 1246 C CA . GLY A 1 166 ? -10.448 6.950 22.704 1.00 87.06 166 GLY A CA 1
ATOM 1247 C C . GLY A 1 166 ? -10.901 5.883 21.711 1.00 87.06 166 GLY A C 1
ATOM 1248 O O . GLY A 1 166 ? -10.379 4.771 21.739 1.00 87.06 166 GLY A O 1
ATOM 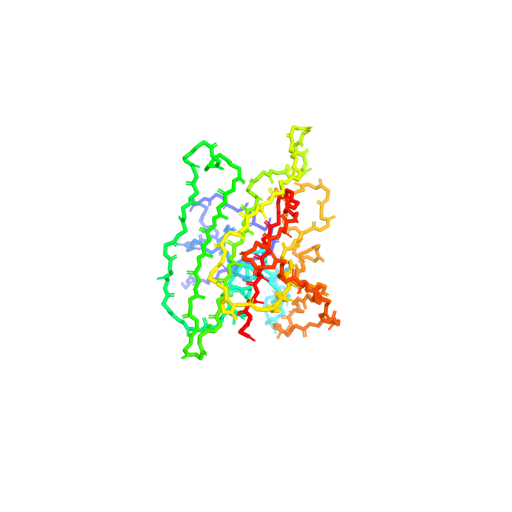1249 N N . THR A 1 167 ? -11.862 6.226 20.857 1.00 90.25 167 THR A N 1
ATOM 1250 C CA . THR A 1 167 ? -12.356 5.381 19.757 1.00 90.25 167 THR A CA 1
ATOM 1251 C C . THR A 1 167 ? -11.855 5.833 18.394 1.00 90.25 167 THR A C 1
ATOM 1253 O O . THR A 1 167 ? -12.052 5.119 17.424 1.00 90.25 167 THR A O 1
ATOM 1256 N N . THR A 1 168 ? -11.190 6.982 18.298 1.00 90.94 168 THR A N 1
ATOM 1257 C CA . THR A 1 168 ? -10.828 7.555 17.002 1.00 90.94 168 THR A CA 1
ATOM 1258 C C . THR A 1 168 ? -9.338 7.394 16.733 1.00 90.94 168 THR A C 1
ATOM 1260 O O . THR A 1 168 ? -8.482 7.568 17.610 1.00 90.94 168 THR A O 1
ATOM 1263 N N . PHE A 1 169 ? -9.023 7.087 15.484 1.00 90.56 169 PHE A N 1
ATOM 1264 C CA . PHE A 1 169 ? -7.674 7.067 14.943 1.00 90.56 169 PHE A CA 1
ATOM 1265 C C . PHE A 1 169 ? -7.646 7.926 13.678 1.00 90.56 169 PHE A C 1
ATOM 1267 O O . PHE A 1 169 ? -8.500 7.757 12.822 1.00 90.56 169 PHE A O 1
ATOM 1274 N N . ALA A 1 170 ? -6.674 8.827 13.541 1.00 92.25 170 ALA A N 1
ATOM 1275 C CA . ALA A 1 170 ? -6.517 9.646 12.340 1.00 92.25 170 ALA A CA 1
ATOM 1276 C C . ALA A 1 170 ? -5.227 9.264 11.609 1.00 92.25 170 ALA A C 1
ATOM 1278 O O . ALA A 1 170 ? -4.159 9.268 12.226 1.00 92.25 170 ALA A O 1
ATOM 1279 N N . ALA A 1 171 ? -5.329 8.968 10.315 1.00 92.25 171 ALA A N 1
ATOM 1280 C CA . ALA A 1 171 ? -4.197 8.764 9.415 1.00 92.25 171 ALA A CA 1
ATOM 1281 C C . ALA A 1 171 ? -4.233 9.788 8.282 1.00 92.25 171 ALA A C 1
ATOM 1283 O O . ALA A 1 171 ? -5.283 10.053 7.708 1.00 92.25 171 ALA A O 1
ATOM 1284 N N . GLU A 1 172 ? -3.077 10.352 7.960 1.00 94.75 172 GLU A N 1
ATOM 1285 C CA . GLU A 1 172 ? -2.892 11.185 6.775 1.00 94.75 172 GLU A CA 1
ATOM 1286 C C . GLU A 1 172 ? -2.376 10.297 5.646 1.00 94.75 172 GLU A C 1
ATOM 1288 O O . GLU A 1 172 ? -1.327 9.681 5.809 1.00 94.75 172 GLU A O 1
ATOM 1293 N N . VAL A 1 173 ? -3.102 10.223 4.531 1.00 95.94 173 VAL A N 1
ATOM 1294 C CA . VAL A 1 173 ? -2.818 9.341 3.394 1.00 95.94 173 VAL A CA 1
ATOM 1295 C C . VAL A 1 173 ? -2.393 10.175 2.189 1.00 95.94 173 VAL A C 1
ATOM 1297 O O . VAL A 1 173 ? -3.214 10.837 1.547 1.00 95.94 173 VAL A O 1
ATOM 1300 N N . GLU A 1 174 ? -1.102 10.133 1.872 1.00 97.00 174 GLU A N 1
ATOM 1301 C CA . GLU A 1 174 ? -0.520 10.842 0.728 1.00 97.00 174 GLU A CA 1
ATOM 1302 C C . GLU A 1 174 ? -0.995 10.246 -0.615 1.00 97.00 174 GLU A C 1
ATOM 1304 O O . GLU A 1 174 ? -1.195 9.026 -0.699 1.00 97.00 174 GLU A O 1
ATOM 1309 N N . PRO A 1 175 ? -1.141 11.055 -1.684 1.00 97.19 175 PRO A N 1
ATOM 1310 C CA . PRO A 1 175 ? -1.474 10.570 -3.024 1.00 97.19 175 PRO A CA 1
ATOM 1311 C C . PRO A 1 175 ? -0.526 9.477 -3.523 1.00 97.19 175 PRO A C 1
ATOM 1313 O O . PRO A 1 175 ? 0.684 9.539 -3.320 1.00 97.19 175 PRO A O 1
ATOM 1316 N N . GLY A 1 176 ? -1.072 8.472 -4.204 1.00 96.44 176 GLY A N 1
ATOM 1317 C CA . GLY A 1 176 ? -0.307 7.373 -4.792 1.00 96.44 176 GLY A CA 1
ATOM 1318 C C . GLY A 1 176 ? 0.290 6.398 -3.781 1.00 96.44 176 GLY A C 1
ATOM 1319 O O . GLY A 1 176 ? 1.157 5.601 -4.146 1.00 96.44 176 GLY A O 1
ATOM 1320 N N . THR A 1 177 ? -0.154 6.443 -2.524 1.00 97.25 177 THR A N 1
ATOM 1321 C CA . THR A 1 177 ? 0.307 5.536 -1.469 1.00 97.25 177 THR A CA 1
ATOM 1322 C C . THR A 1 177 ? -0.778 4.558 -1.032 1.00 97.25 177 THR A C 1
ATOM 1324 O O . THR A 1 177 ? -1.980 4.789 -1.198 1.00 97.25 177 THR A O 1
ATOM 1327 N N . ALA A 1 178 ? -0.340 3.444 -0.447 1.00 97.75 178 ALA A N 1
ATOM 1328 C CA . ALA A 1 178 ? -1.194 2.547 0.315 1.00 97.75 178 ALA A CA 1
ATOM 1329 C C . ALA A 1 178 ? -0.633 2.371 1.730 1.00 97.75 178 ALA A C 1
ATOM 1331 O O . ALA A 1 178 ? 0.503 1.941 1.903 1.00 97.75 178 ALA A O 1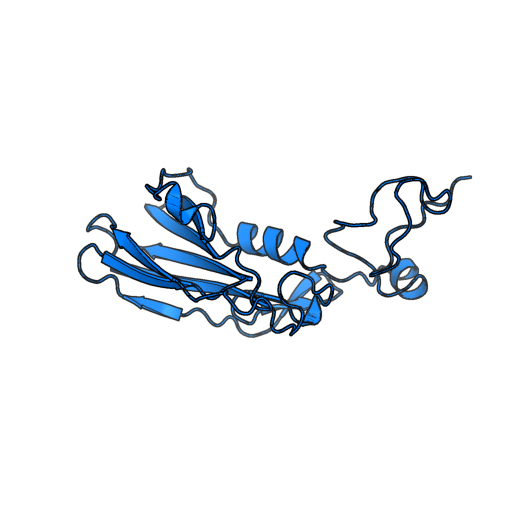
ATOM 1332 N N . GLN A 1 179 ? -1.425 2.664 2.753 1.00 97.19 179 GLN A N 1
ATOM 1333 C CA . GLN A 1 179 ? -1.051 2.490 4.153 1.00 97.19 179 GLN A CA 1
ATOM 1334 C C . GLN A 1 179 ? -1.685 1.232 4.722 1.00 97.19 179 GLN A C 1
ATOM 1336 O O . GLN A 1 179 ? -2.890 1.022 4.603 1.00 97.19 179 GLN A O 1
ATOM 1341 N N . LEU A 1 180 ? -0.868 0.402 5.361 1.00 97.25 180 LEU A N 1
ATOM 1342 C CA . LEU A 1 180 ? -1.291 -0.762 6.126 1.00 97.25 180 LEU A CA 1
ATOM 1343 C C . LEU A 1 180 ? -1.228 -0.391 7.605 1.00 97.25 180 LEU A C 1
ATOM 1345 O O . LEU A 1 180 ? -0.145 -0.303 8.186 1.00 97.25 180 LEU A O 1
ATOM 1349 N N . ILE A 1 181 ? -2.390 -0.182 8.212 1.00 96.62 181 ILE A N 1
ATOM 1350 C CA . ILE A 1 181 ? -2.531 0.219 9.612 1.00 96.62 181 ILE A CA 1
ATOM 1351 C C . ILE A 1 181 ? -3.017 -0.988 10.402 1.00 96.62 181 ILE A C 1
ATOM 1353 O O . ILE A 1 181 ? -4.167 -1.391 10.276 1.00 96.62 181 ILE A O 1
ATOM 1357 N N . THR A 1 182 ? -2.151 -1.571 11.227 1.00 96.12 182 THR A N 1
ATOM 1358 C CA . THR A 1 182 ? -2.506 -2.683 12.119 1.00 96.12 182 THR A CA 1
ATOM 1359 C C . THR A 1 182 ? -2.798 -2.160 13.516 1.00 96.12 182 THR A C 1
ATOM 1361 O O . THR A 1 182 ? -1.950 -1.522 14.139 1.00 96.12 182 THR A O 1
ATOM 1364 N N . LEU A 1 183 ? -3.999 -2.443 13.999 1.00 95.50 183 LEU A N 1
ATOM 1365 C CA . LEU A 1 183 ? -4.540 -2.015 15.277 1.00 95.50 183 LEU A CA 1
ATOM 1366 C C . LEU A 1 183 ? -4.628 -3.214 16.215 1.00 95.50 183 LEU A C 1
ATOM 1368 O O . LEU A 1 183 ? -5.185 -4.254 15.860 1.00 95.50 183 LEU A O 1
ATOM 1372 N N . THR A 1 184 ? -4.124 -3.055 17.433 1.00 94.06 184 THR A N 1
ATOM 1373 C CA . THR A 1 184 ? -4.195 -4.079 18.480 1.00 94.06 184 THR A CA 1
ATOM 1374 C C . THR A 1 184 ? -4.989 -3.572 19.674 1.00 94.06 184 THR A C 1
ATOM 1376 O O . THR A 1 184 ? -5.110 -2.359 19.898 1.00 94.06 184 THR A O 1
ATOM 1379 N N . ARG A 1 185 ? -5.559 -4.517 20.421 1.00 90.44 185 ARG A N 1
ATOM 1380 C CA . ARG A 1 185 ? -6.293 -4.240 21.657 1.00 90.44 185 ARG A CA 1
ATOM 1381 C C . ARG A 1 185 ? -5.380 -3.747 22.781 1.00 90.44 185 ARG A C 1
ATOM 1383 O O . ARG A 1 185 ? -4.154 -3.971 22.674 1.00 90.44 185 ARG A O 1
#

Sequence (185 aa):
MVAARTAICGDFKPRDSPDYPISYRYYGAFCAADQAAFDKGDLSATPLYYGIWAFRQIEQGRFVDLDLPDTELGKLRAYGVEGRHGELTVVLINVQDPAAADSTSDVVSLELPSSYRHGKEVTLGSSAPEGLASSDASAVSLGGWQIRPDGKATGTPVGRSMKVHGTTFAAEVEPGTAQLITLTR

Foldseek 3Di:
DDDADAEAQPPDDDCPDPNHVDDRYDQPQKHAPDVVCVVVLLIFGWLNVLVVVVVVVDADADKDDDDDDPVCVVFWDWTWGQHPVGKIKIKIAGAAFLLDPPFDWDKDKDQAPQQWWKKKKKKWAFPDNRGPPDRPQVRTDIQQWHAGSVRDIDDDRHIDIFGADRRIDIDTGGHNMMMIMIIDD